Protein AF-A0A947YUE0-F1 (afdb_monomer_lite)

Secondary structure (DSSP, 8-state):
---GGG--PPTTTS-PPP-SSS-GGGSSSSSTT--SSSGGGSTT-PPPTT-BTTBPPHHHHSPP-----TTPPPEEEEEHHHHHHH-TT-EEE-HHHHHHTTSS-TT--EEEEE--S--SS-EEEEESEE-HHHHHHHHHTT-EEEE-----SEEEEEHHHHHHHS---SSSPEEE-HHHHHHTT-S-TT--EEEEE--S---S-EEEEESEE-HHHHHHHHTTT--EEE------EEEE-HHHHHHH-TT-EEE-HHHHHHTTSS-TT-EEEE---S---S-EEEEESEE-HHHHHHHHHTT-EEEE--

Radius of gyration: 35.4 Å; chains: 1; bounding box: 91×57×92 Å

Structure (mmCIF, N/CA/C/O backbone):
data_AF-A0A947YUE0-F1
#
_entry.id   AF-A0A947YUE0-F1
#
loop_
_atom_site.group_PDB
_atom_site.id
_atom_site.type_symbol
_atom_site.label_atom_id
_atom_site.label_alt_id
_atom_site.label_comp_id
_atom_site.label_asym_id
_atom_site.label_entity_id
_atom_site.label_seq_id
_atom_site.pdbx_PDB_ins_code
_atom_site.Cartn_x
_atom_site.Cartn_y
_atom_site.Cartn_z
_atom_site.occupancy
_atom_site.B_iso_or_equiv
_atom_site.auth_seq_id
_atom_site.auth_comp_id
_atom_site.auth_asym_id
_atom_site.auth_atom_id
_atom_site.pdbx_PDB_model_num
ATOM 1 N N . MET A 1 1 ? 0.031 -30.156 -40.155 1.00 51.03 1 MET A N 1
ATOM 2 C CA . MET A 1 1 ? 0.928 -31.315 -39.959 1.00 51.03 1 MET A CA 1
ATOM 3 C C . MET A 1 1 ? 2.230 -30.838 -39.329 1.00 51.03 1 MET A C 1
ATOM 5 O O . MET A 1 1 ? 3.046 -30.234 -40.012 1.00 51.03 1 MET A O 1
ATOM 9 N N . SER A 1 2 ? 2.397 -31.037 -38.023 1.00 64.62 2 SER A N 1
ATOM 10 C CA . SER A 1 2 ? 3.603 -30.667 -37.269 1.00 64.62 2 SER A CA 1
ATOM 11 C C . SER A 1 2 ? 4.476 -31.903 -37.048 1.00 64.62 2 SER A C 1
ATOM 13 O O . SER A 1 2 ? 4.472 -32.499 -35.975 1.00 64.62 2 SER A O 1
ATOM 15 N N . ILE A 1 3 ? 5.186 -32.325 -38.094 1.00 84.00 3 ILE A N 1
ATOM 16 C CA . ILE A 1 3 ? 6.252 -33.325 -37.966 1.00 84.00 3 ILE A CA 1
ATOM 17 C C . ILE A 1 3 ? 7.443 -32.622 -37.306 1.00 84.00 3 ILE A C 1
ATOM 19 O O . ILE A 1 3 ? 7.778 -31.501 -37.694 1.00 84.00 3 ILE A O 1
ATOM 23 N N . LEU A 1 4 ? 8.079 -33.264 -36.321 1.00 85.69 4 LEU A N 1
ATOM 24 C CA . LEU A 1 4 ? 9.220 -32.709 -35.576 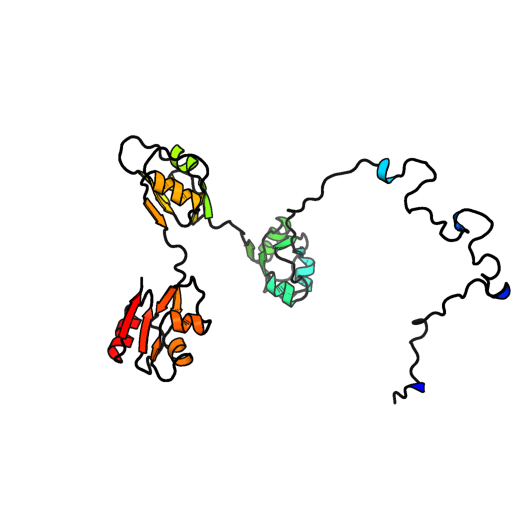1.00 85.69 4 LEU A CA 1
ATOM 25 C C . LEU A 1 4 ? 10.331 -32.175 -36.502 1.00 85.69 4 LEU A C 1
ATOM 27 O O . LEU A 1 4 ? 10.950 -31.162 -36.195 1.00 85.69 4 LEU A O 1
ATOM 31 N N . SER A 1 5 ? 10.525 -32.802 -37.666 1.00 90.62 5 SER A N 1
ATOM 32 C CA . SER A 1 5 ? 11.505 -32.406 -38.687 1.00 90.62 5 SER A CA 1
ATOM 33 C C . SER A 1 5 ? 11.280 -31.015 -39.288 1.00 90.62 5 SER A C 1
ATOM 35 O O . SER A 1 5 ? 12.215 -30.432 -39.827 1.00 90.62 5 SER A O 1
ATOM 37 N N . ASN A 1 6 ? 10.058 -30.483 -39.218 1.00 88.75 6 ASN A N 1
ATOM 38 C CA . ASN A 1 6 ? 9.676 -29.231 -39.876 1.00 88.75 6 ASN A CA 1
ATOM 39 C C . ASN A 1 6 ? 9.566 -28.055 -38.892 1.00 88.75 6 ASN A C 1
ATOM 41 O O . ASN A 1 6 ? 9.228 -26.941 -39.300 1.00 88.75 6 ASN A O 1
ATOM 45 N N . LEU A 1 7 ? 9.838 -28.281 -37.601 1.00 90.06 7 LEU A N 1
ATOM 46 C CA . LEU A 1 7 ? 9.860 -27.222 -36.598 1.00 90.06 7 LEU A CA 1
ATOM 47 C C . LEU A 1 7 ? 11.140 -26.394 -36.746 1.00 90.06 7 LEU A C 1
ATOM 49 O O . LEU A 1 7 ? 12.248 -26.882 -36.538 1.00 90.06 7 LEU A O 1
ATOM 53 N N . LYS A 1 8 ? 10.975 -25.112 -37.070 1.00 88.75 8 LYS A N 1
ATOM 54 C CA . LYS A 1 8 ? 12.047 -24.114 -37.082 1.00 88.75 8 LYS A CA 1
ATOM 55 C C . LYS A 1 8 ? 11.624 -22.898 -36.256 1.00 88.75 8 LYS A C 1
ATOM 57 O O . LYS A 1 8 ? 10.441 -22.557 -36.265 1.00 88.75 8 LYS A O 1
ATOM 62 N N . PRO A 1 9 ? 12.549 -22.245 -35.534 1.00 92.12 9 PRO A N 1
ATOM 63 C CA . PRO A 1 9 ? 12.234 -21.002 -34.845 1.00 92.12 9 PRO A CA 1
ATOM 64 C C . PRO A 1 9 ? 11.896 -19.903 -35.859 1.00 92.12 9 PRO A C 1
ATOM 66 O O . PRO A 1 9 ? 12.366 -19.934 -37.000 1.00 92.12 9 PRO A O 1
ATOM 69 N N . ASN A 1 10 ? 11.122 -18.907 -35.426 1.00 94.06 10 ASN A N 1
ATOM 70 C CA . ASN A 1 10 ? 10.884 -17.708 -36.227 1.00 94.06 10 ASN A CA 1
ATOM 71 C C . ASN A 1 10 ? 12.217 -17.035 -36.575 1.00 94.06 10 ASN A C 1
ATOM 73 O O . ASN A 1 10 ? 13.159 -17.025 -35.773 1.00 94.06 10 ASN A O 1
ATOM 77 N N . GLU A 1 11 ? 12.295 -16.464 -37.772 1.00 93.44 11 GLU A N 1
ATOM 78 C CA . GLU A 1 11 ? 13.509 -15.819 -38.254 1.00 93.44 11 GLU A CA 1
ATOM 79 C C . GLU A 1 11 ? 13.976 -14.725 -37.279 1.00 93.44 11 GLU A C 1
ATOM 81 O O . GLU A 1 11 ? 13.189 -13.928 -36.772 1.00 93.44 11 GLU A O 1
ATOM 86 N N . GLY A 1 12 ? 15.267 -14.734 -36.937 1.00 93.19 12 GLY A N 1
ATOM 87 C CA . GLY A 1 12 ? 15.856 -13.785 -35.988 1.00 93.19 12 GLY A CA 1
ATOM 88 C C . GLY A 1 12 ? 15.618 -14.079 -34.499 1.00 93.19 12 GLY A C 1
ATOM 89 O O . GLY A 1 12 ? 16.277 -13.445 -33.671 1.00 93.19 12 GLY A O 1
ATOM 90 N N . SER A 1 13 ? 14.767 -15.053 -34.148 1.00 94.50 13 SER A N 1
ATOM 91 C CA . SER A 1 13 ? 14.541 -15.483 -32.755 1.00 94.50 13 SER A CA 1
ATOM 92 C C . SER A 1 13 ? 15.802 -16.088 -32.128 1.00 94.50 13 SER A C 1
ATOM 94 O O . SER A 1 13 ? 16.137 -15.793 -30.980 1.00 94.50 13 SER A O 1
ATOM 96 N N . VAL A 1 14 ? 16.554 -16.876 -32.904 1.00 93.56 14 VAL A N 1
ATOM 97 C CA . VAL A 1 14 ? 17.823 -17.476 -32.477 1.00 93.56 14 VAL A CA 1
ATOM 98 C C . VAL A 1 14 ? 18.956 -16.928 -33.337 1.00 93.56 14 VAL A C 1
ATOM 100 O O . VAL A 1 14 ? 18.947 -17.061 -34.558 1.00 93.56 14 VAL A O 1
ATOM 103 N N . LYS A 1 15 ? 19.956 -16.316 -32.694 1.00 92.88 15 LYS A N 1
ATOM 104 C CA . LYS A 1 15 ? 21.165 -15.809 -33.357 1.00 92.88 15 LYS A CA 1
ATOM 105 C C . LYS A 1 15 ? 22.366 -16.666 -32.982 1.00 92.88 15 LYS A C 1
ATOM 107 O O . LYS A 1 15 ? 22.616 -16.924 -31.806 1.00 92.88 15 LYS A O 1
ATOM 112 N N . ASN A 1 16 ? 23.152 -17.058 -33.981 1.00 90.00 16 ASN A N 1
ATOM 113 C CA . ASN A 1 16 ? 24.383 -17.808 -33.752 1.00 90.00 16 ASN A CA 1
ATOM 114 C C . ASN A 1 16 ? 25.395 -16.964 -32.961 1.00 90.00 16 ASN A C 1
ATOM 116 O O . ASN A 1 16 ? 25.736 -15.841 -33.343 1.00 90.00 16 ASN A O 1
ATOM 120 N N . ARG A 1 17 ? 25.919 -17.513 -31.858 1.00 92.81 17 ARG A N 1
ATOM 121 C CA . ARG A 1 17 ? 26.984 -16.865 -31.080 1.00 92.81 17 ARG A CA 1
ATOM 122 C C . ARG A 1 17 ? 28.287 -16.855 -31.880 1.00 92.81 17 ARG A C 1
ATOM 124 O O . ARG A 1 17 ? 28.730 -17.893 -32.370 1.00 92.81 17 ARG A O 1
ATOM 131 N N . LYS A 1 18 ? 28.976 -15.711 -31.907 1.00 90.25 18 LYS A N 1
ATOM 132 C CA . LYS A 1 18 ? 30.335 -15.613 -32.459 1.00 90.25 18 LYS A CA 1
ATOM 133 C C . LYS A 1 18 ? 31.300 -16.483 -31.645 1.00 90.25 18 LYS A C 1
ATOM 135 O O . LYS A 1 18 ? 31.511 -16.244 -30.456 1.00 90.25 18 LYS A O 1
ATOM 140 N N . ARG A 1 19 ? 31.899 -17.491 -32.281 1.00 92.25 19 ARG A N 1
ATOM 141 C CA . ARG A 1 19 ? 32.972 -18.302 -31.686 1.00 92.25 19 ARG A CA 1
ATOM 142 C C . ARG A 1 19 ? 34.295 -17.555 -31.858 1.00 92.25 19 ARG A C 1
ATOM 144 O O . ARG A 1 19 ? 34.835 -17.501 -32.956 1.00 92.25 19 ARG A O 1
ATOM 151 N N . LEU A 1 20 ? 34.777 -16.944 -30.779 1.00 93.56 20 LEU A N 1
ATOM 152 C CA . LEU A 1 20 ? 36.009 -16.148 -30.776 1.00 93.56 20 LEU A CA 1
ATOM 153 C C . LEU A 1 20 ? 37.255 -17.041 -30.941 1.00 93.56 20 LEU A C 1
ATOM 155 O O . LEU A 1 20 ? 37.218 -18.222 -30.588 1.00 93.56 20 LEU A O 1
ATOM 159 N N . GLY A 1 21 ? 38.354 -16.492 -31.469 1.00 91.94 21 GLY A N 1
ATOM 160 C CA . GLY A 1 21 ? 39.625 -17.223 -31.592 1.00 91.94 21 GLY A CA 1
ATOM 161 C C . GLY A 1 21 ? 39.658 -18.291 -32.695 1.00 91.94 21 GLY A C 1
ATOM 162 O O . GLY A 1 21 ? 40.364 -19.291 -32.567 1.00 91.94 21 GLY A O 1
ATOM 163 N N . ARG A 1 22 ? 38.862 -18.133 -33.763 1.00 94.50 22 ARG A N 1
ATOM 164 C CA . ARG A 1 22 ? 38.741 -19.095 -34.878 1.00 94.50 22 ARG A CA 1
ATOM 165 C C . ARG A 1 22 ? 39.228 -18.506 -36.206 1.00 94.50 22 ARG A C 1
ATOM 167 O O . ARG A 1 22 ? 38.464 -18.369 -37.153 1.00 94.50 22 ARG A O 1
ATOM 174 N N . GLY A 1 23 ? 40.507 -18.132 -36.259 1.00 92.88 23 GLY A N 1
ATOM 175 C CA . GLY A 1 23 ? 41.151 -17.625 -37.478 1.00 92.88 23 GLY A CA 1
ATOM 176 C C . GLY A 1 23 ? 40.717 -16.208 -37.877 1.00 92.88 23 GLY A C 1
ATOM 177 O O . GLY A 1 23 ? 39.668 -15.712 -37.464 1.00 92.88 23 GLY A O 1
ATOM 178 N N . ARG A 1 24 ? 41.549 -15.516 -38.666 1.00 91.31 24 ARG A N 1
ATOM 179 C CA . ARG A 1 24 ? 41.354 -14.089 -38.995 1.00 91.31 24 ARG A CA 1
ATOM 180 C C . ARG A 1 24 ? 40.063 -13.807 -39.774 1.00 91.31 24 ARG A C 1
ATOM 182 O O . ARG A 1 24 ? 39.400 -12.822 -39.467 1.00 91.31 24 ARG A O 1
ATOM 189 N N . ALA A 1 25 ? 39.665 -14.699 -40.682 1.00 93.62 25 ALA A N 1
ATOM 190 C CA . ALA A 1 25 ? 38.454 -14.555 -41.497 1.00 93.62 25 ALA A CA 1
ATOM 191 C C . ALA A 1 25 ? 37.150 -14.483 -40.674 1.00 93.62 25 ALA A C 1
ATOM 193 O O . ALA A 1 25 ? 36.177 -13.886 -41.114 1.00 93.62 25 ALA A O 1
ATOM 194 N N . SER A 1 26 ? 37.136 -15.014 -39.442 1.00 88.88 26 SER A N 1
ATOM 195 C CA . SER A 1 26 ? 35.980 -14.919 -38.531 1.00 88.88 26 SER A CA 1
ATOM 196 C C . SER A 1 26 ? 35.746 -13.512 -37.944 1.00 88.88 26 SER A C 1
ATOM 198 O O . SER A 1 26 ? 34.811 -13.308 -37.167 1.00 88.88 26 SER A O 1
ATOM 200 N N . GLY A 1 27 ? 36.621 -12.542 -38.238 1.00 89.31 27 GLY A N 1
ATOM 201 C CA . GLY A 1 27 ? 36.561 -11.155 -37.761 1.00 89.31 27 GLY A CA 1
ATOM 202 C C . GLY A 1 27 ? 37.066 -10.940 -36.328 1.00 89.31 27 GLY A C 1
ATOM 203 O O . GLY A 1 27 ? 37.465 -9.835 -35.979 1.00 89.31 27 GLY A O 1
ATOM 204 N N . GLN A 1 28 ? 37.101 -11.983 -35.490 1.00 91.75 28 GLN A N 1
ATOM 205 C CA . GLN A 1 28 ? 37.561 -11.920 -34.091 1.00 91.75 28 GLN A CA 1
ATOM 206 C C . GLN A 1 28 ? 38.582 -13.027 -33.767 1.00 91.75 28 GLN A C 1
ATOM 208 O O . GLN A 1 28 ? 38.596 -13.601 -32.677 1.00 91.75 28 GLN A O 1
ATOM 213 N N . GLY A 1 29 ? 39.435 -13.360 -34.738 1.00 90.38 29 GLY A N 1
ATOM 214 C CA . GLY A 1 29 ? 40.386 -14.470 -34.636 1.00 90.38 29 GLY A CA 1
ATOM 215 C C . GLY A 1 29 ? 41.623 -14.193 -33.788 1.00 90.38 29 GLY A C 1
ATOM 216 O O . GLY A 1 29 ? 41.954 -14.995 -32.928 1.00 90.38 29 GLY A O 1
ATOM 217 N N . SER A 1 30 ? 42.308 -13.072 -34.031 1.00 90.31 30 SER A N 1
ATOM 218 C CA . SER A 1 30 ? 43.629 -12.808 -33.437 1.00 90.31 30 SER A CA 1
ATOM 219 C C . SER A 1 30 ? 43.534 -12.474 -31.943 1.00 90.31 30 SER A C 1
ATOM 221 O O . SER A 1 30 ? 43.910 -13.269 -31.089 1.00 90.31 30 SER A O 1
ATOM 223 N N . THR A 1 31 ? 42.952 -11.323 -31.601 1.00 92.12 31 THR A N 1
ATOM 224 C CA . THR A 1 31 ? 42.869 -10.844 -30.209 1.00 92.12 31 THR A CA 1
ATOM 225 C C . THR A 1 31 ? 41.492 -11.058 -29.586 1.00 92.12 31 THR A C 1
ATOM 227 O O . THR A 1 31 ? 41.227 -10.570 -28.488 1.00 92.12 31 THR A O 1
ATOM 230 N N . SER A 1 32 ? 40.589 -11.768 -30.277 1.00 92.38 32 SER A N 1
ATOM 231 C CA . SER A 1 32 ? 39.200 -11.976 -29.834 1.00 92.38 32 SER A CA 1
ATOM 232 C C . SER A 1 32 ? 38.466 -10.675 -29.463 1.00 92.38 32 SER A C 1
ATOM 234 O O . SER A 1 32 ? 37.617 -10.677 -28.574 1.00 92.38 32 SER A O 1
ATOM 236 N N . GLY A 1 33 ? 38.837 -9.556 -30.095 1.00 91.31 33 GLY A N 1
ATOM 237 C CA . GLY A 1 33 ? 38.234 -8.236 -29.876 1.00 91.31 33 GLY A CA 1
ATOM 238 C C . GLY A 1 33 ? 38.757 -7.493 -28.654 1.00 91.31 33 GLY A C 1
ATOM 239 O O . GLY A 1 33 ? 38.243 -6.432 -28.316 1.00 91.31 33 GLY A O 1
ATOM 240 N N . LYS A 1 34 ? 39.777 -8.032 -27.978 1.00 91.19 34 LYS A N 1
ATOM 241 C CA . LYS A 1 34 ? 40.336 -7.448 -26.753 1.00 91.19 34 LYS A CA 1
ATOM 242 C C . LYS A 1 34 ? 41.460 -6.432 -27.009 1.00 91.19 34 LYS A C 1
ATOM 244 O O . LYS A 1 34 ? 41.809 -5.676 -26.106 1.00 91.19 34 LYS A O 1
ATOM 249 N N . GLY A 1 35 ? 42.019 -6.398 -28.220 1.00 92.31 35 GLY A N 1
ATOM 250 C CA . GLY A 1 35 ? 43.130 -5.509 -28.584 1.00 92.31 35 GLY A CA 1
ATOM 251 C C . GLY A 1 35 ? 44.500 -5.987 -28.082 1.00 92.31 35 GLY A C 1
ATOM 252 O O . GLY A 1 35 ? 44.706 -7.182 -27.866 1.00 92.31 35 GLY A O 1
ATOM 253 N N . CYS A 1 36 ? 45.444 -5.051 -27.943 1.00 94.38 36 CYS A N 1
ATOM 254 C CA . CYS A 1 36 ? 46.833 -5.301 -27.533 1.00 94.38 36 CYS A CA 1
ATOM 255 C C . CYS A 1 36 ? 46.984 -5.576 -26.023 1.00 94.38 36 CYS A C 1
ATOM 257 O O . CYS A 1 36 ? 46.011 -5.621 -25.281 1.00 94.38 36 CYS A O 1
ATOM 259 N N . LYS A 1 37 ? 48.216 -5.787 -25.548 1.00 93.88 37 LYS A N 1
ATOM 260 C CA . LYS A 1 37 ? 48.521 -6.152 -24.152 1.00 93.88 37 LYS A CA 1
ATOM 261 C C . LYS A 1 37 ? 48.062 -5.065 -23.161 1.00 93.88 37 LYS A C 1
ATOM 263 O O . LYS A 1 37 ? 48.416 -3.904 -23.312 1.00 93.88 37 LYS A O 1
ATOM 268 N N . GLY A 1 38 ? 47.347 -5.467 -22.112 1.00 93.44 38 GLY A N 1
ATOM 269 C CA . GLY A 1 38 ? 46.912 -4.606 -21.007 1.00 93.44 38 GLY A CA 1
ATOM 270 C C . GLY A 1 38 ? 46.105 -5.398 -19.972 1.00 93.44 38 GLY A C 1
ATOM 271 O O . GLY A 1 38 ? 45.934 -6.614 -20.109 1.00 93.44 38 GLY A O 1
ATOM 272 N N . GLN A 1 39 ? 45.612 -4.732 -18.924 1.00 93.31 39 GLN A N 1
ATOM 273 C CA . GLN A 1 39 ? 44.896 -5.399 -17.828 1.00 93.31 39 GLN A CA 1
ATOM 274 C C . GLN A 1 39 ? 43.613 -6.097 -18.311 1.00 93.31 39 GLN A C 1
ATOM 276 O O . GLN A 1 39 ? 43.422 -7.273 -18.019 1.00 93.31 39 GLN A O 1
ATOM 281 N N . LYS A 1 40 ? 42.779 -5.419 -19.118 1.00 92.25 40 LYS A N 1
ATOM 282 C CA . LYS A 1 40 ? 41.490 -5.944 -19.627 1.00 92.25 40 LYS A CA 1
ATOM 283 C C . LYS A 1 40 ? 41.632 -7.148 -20.564 1.00 92.25 40 LYS A C 1
ATOM 285 O O . LYS A 1 40 ? 40.662 -7.861 -20.820 1.00 92.25 40 LYS A O 1
ATOM 290 N N . GLN A 1 41 ? 42.834 -7.380 -21.080 1.00 93.44 41 GLN A N 1
ATOM 291 C CA . GLN A 1 41 ? 43.132 -8.476 -21.992 1.00 93.44 41 GLN A CA 1
ATOM 292 C C . GLN A 1 41 ? 43.556 -9.756 -21.264 1.00 93.44 41 GLN A C 1
ATOM 294 O O . GLN A 1 41 ? 43.457 -10.839 -21.845 1.00 93.44 41 GLN A O 1
ATOM 299 N N . ARG A 1 42 ? 43.976 -9.663 -19.994 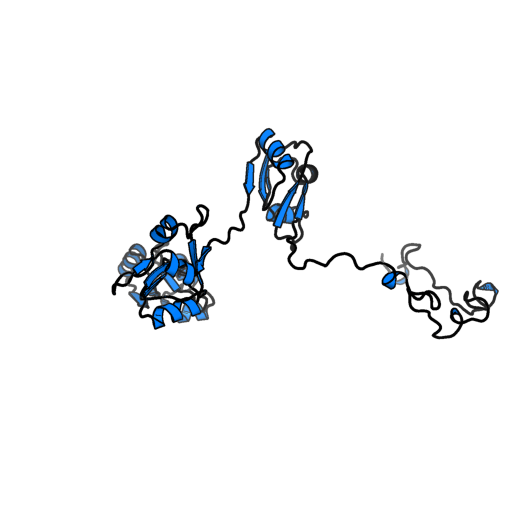1.00 92.81 42 ARG A N 1
ATOM 300 C CA . ARG A 1 42 ? 44.357 -10.818 -19.168 1.00 92.81 42 ARG A CA 1
ATOM 301 C C . ARG A 1 42 ? 43.130 -11.595 -18.687 1.00 92.81 42 ARG A C 1
ATOM 303 O O . ARG A 1 42 ? 42.050 -11.038 -18.481 1.00 92.81 42 ARG A O 1
ATOM 310 N N . THR A 1 43 ? 43.301 -12.896 -18.471 1.00 92.00 43 THR A N 1
ATOM 311 C CA . THR A 1 43 ? 42.291 -13.733 -17.809 1.00 92.00 43 THR A CA 1
ATOM 312 C C . THR A 1 43 ? 42.037 -13.192 -16.402 1.00 92.00 43 THR A C 1
ATOM 314 O O . THR A 1 43 ? 42.979 -12.940 -15.662 1.00 92.00 43 THR A O 1
ATOM 317 N N . GLY A 1 44 ? 40.772 -12.937 -16.055 1.00 92.06 44 GLY A N 1
ATOM 318 C CA . GLY A 1 44 ? 40.403 -12.339 -14.764 1.00 92.06 44 GLY A CA 1
ATOM 319 C C . GLY A 1 44 ? 40.667 -10.832 -14.630 1.00 92.06 44 GLY A C 1
ATOM 320 O O . GLY A 1 44 ? 40.305 -10.250 -13.613 1.00 92.06 44 GLY A O 1
ATOM 321 N N . GLY A 1 45 ? 41.223 -10.169 -15.651 1.00 88.19 45 GLY A N 1
ATOM 322 C CA . GLY A 1 45 ? 41.584 -8.748 -15.628 1.00 88.19 45 GLY A CA 1
ATOM 323 C C . GLY A 1 45 ? 40.398 -7.784 -15.745 1.00 88.19 45 GLY A C 1
ATOM 324 O O . GLY A 1 45 ? 40.349 -6.955 -16.650 1.00 88.19 45 GLY A O 1
ATOM 325 N N . LYS A 1 46 ? 39.407 -7.897 -14.858 1.00 91.56 46 LYS A N 1
ATOM 326 C CA . LYS A 1 46 ? 38.257 -6.986 -14.801 1.00 91.56 46 LYS A CA 1
ATOM 327 C C . LYS A 1 46 ? 38.502 -5.892 -13.769 1.00 91.56 46 LYS A C 1
ATOM 329 O O . LYS A 1 46 ? 38.942 -6.156 -12.657 1.00 91.56 46 LYS A O 1
ATOM 334 N N . ILE A 1 47 ? 38.157 -4.667 -14.137 1.00 92.69 47 ILE A N 1
ATOM 335 C CA . ILE A 1 47 ? 38.125 -3.527 -13.222 1.00 92.69 47 ILE A CA 1
ATOM 336 C C . ILE A 1 47 ? 36.709 -3.451 -12.647 1.00 92.69 47 ILE A C 1
ATOM 338 O O . ILE A 1 47 ? 35.737 -3.597 -13.395 1.00 92.69 47 ILE A O 1
ATOM 342 N N . ARG A 1 48 ? 36.578 -3.254 -11.330 1.00 91.31 48 ARG A N 1
ATOM 343 C CA . ARG A 1 48 ? 35.266 -3.125 -10.683 1.00 91.31 48 ARG A CA 1
ATOM 344 C C . ARG A 1 48 ? 34.509 -1.925 -11.284 1.00 91.31 48 ARG A C 1
ATOM 346 O O . ARG A 1 48 ? 35.087 -0.839 -11.338 1.00 91.31 48 ARG A O 1
ATOM 353 N N . PRO A 1 49 ? 33.236 -2.080 -11.697 1.00 92.94 49 PRO A N 1
ATOM 354 C CA . PRO A 1 49 ? 32.410 -0.945 -12.100 1.00 92.94 49 PRO A CA 1
ATOM 355 C C . PRO A 1 49 ? 32.396 0.140 -11.012 1.00 92.94 49 PRO A C 1
ATOM 357 O O . PRO A 1 49 ? 32.156 -0.159 -9.841 1.00 92.94 49 PRO A O 1
ATOM 360 N N . GLY A 1 50 ? 32.713 1.379 -11.398 1.00 92.31 50 GLY A N 1
ATOM 361 C CA . GLY A 1 50 ? 32.863 2.519 -10.484 1.00 92.31 50 GLY A CA 1
ATOM 362 C C . GLY A 1 50 ? 34.284 2.773 -9.961 1.00 92.31 50 GLY A C 1
ATOM 363 O O . GLY A 1 50 ? 34.458 3.658 -9.132 1.00 92.31 50 GLY A O 1
ATOM 364 N N . PHE A 1 51 ? 35.306 2.027 -10.398 1.00 94.31 51 PHE A N 1
ATOM 365 C CA . PHE A 1 51 ? 36.709 2.370 -10.132 1.00 94.31 51 PHE A CA 1
ATOM 366 C C . PHE A 1 51 ? 37.270 3.291 -11.227 1.00 94.31 51 PHE A C 1
ATOM 368 O O . PHE A 1 51 ? 37.274 2.924 -12.401 1.00 94.31 51 PHE A O 1
ATOM 375 N N . GLU A 1 52 ? 37.791 4.454 -10.828 1.00 94.56 52 GLU A N 1
ATOM 376 C CA . GLU A 1 52 ? 38.270 5.528 -11.717 1.00 94.56 52 GLU A CA 1
ATOM 377 C C . GLU A 1 52 ? 39.812 5.648 -11.711 1.00 94.56 52 GLU A C 1
ATOM 379 O O . GLU A 1 52 ? 40.375 6.734 -11.752 1.00 94.56 52 GLU A O 1
ATOM 384 N N . GLY A 1 53 ? 40.536 4.525 -11.621 1.00 93.12 53 GLY A N 1
ATOM 385 C CA . GLY A 1 53 ? 42.002 4.528 -11.780 1.00 93.12 53 GLY A CA 1
ATOM 386 C C . GLY A 1 53 ? 42.792 5.099 -10.596 1.00 93.12 53 GLY A C 1
ATOM 387 O O . GLY A 1 53 ? 43.899 5.583 -10.788 1.00 93.12 53 GLY A O 1
ATOM 388 N N . GLY A 1 54 ? 42.234 5.060 -9.381 1.00 92.94 54 GLY A N 1
ATOM 389 C CA . GLY A 1 54 ? 42.835 5.655 -8.174 1.00 92.94 54 GLY A CA 1
ATOM 390 C C . GLY A 1 54 ? 42.275 7.039 -7.832 1.00 92.94 54 GLY A C 1
ATOM 391 O O . GLY A 1 54 ? 42.407 7.499 -6.700 1.00 92.94 54 GLY A O 1
ATOM 392 N N . GLN A 1 55 ? 41.556 7.657 -8.769 1.00 96.38 55 GLN A N 1
ATOM 393 C CA . GLN A 1 55 ? 40.717 8.812 -8.495 1.00 96.38 55 GLN A CA 1
ATOM 394 C C . GLN A 1 55 ? 39.591 8.436 -7.511 1.00 96.38 55 GLN A C 1
ATOM 396 O O . GLN A 1 55 ? 39.044 7.332 -7.574 1.00 96.38 55 GLN A O 1
ATOM 401 N N . MET A 1 56 ? 39.238 9.348 -6.593 1.00 95.38 56 MET A N 1
ATOM 402 C CA . MET A 1 56 ? 38.097 9.156 -5.693 1.00 95.38 56 MET A CA 1
ATOM 403 C C . MET A 1 56 ? 36.818 8.950 -6.525 1.00 95.38 56 MET A C 1
ATOM 405 O O . MET A 1 56 ? 36.430 9.885 -7.221 1.00 95.38 56 MET A O 1
ATOM 409 N N . PRO A 1 57 ? 36.145 7.787 -6.438 1.00 95.50 57 PRO A N 1
ATOM 410 C CA . PRO A 1 57 ? 34.984 7.495 -7.275 1.00 95.50 57 PRO A CA 1
ATOM 411 C C . PRO A 1 57 ? 33.833 8.479 -7.088 1.00 95.50 57 PRO A C 1
ATOM 413 O O . PRO A 1 57 ? 33.595 8.938 -5.966 1.00 95.50 57 PRO A O 1
ATOM 416 N N . LEU A 1 58 ? 33.035 8.695 -8.139 1.00 93.62 58 LEU A N 1
ATOM 417 C CA . LEU A 1 58 ? 31.868 9.585 -8.104 1.00 93.62 58 LEU A CA 1
ATOM 418 C C . LEU A 1 58 ? 30.936 9.337 -6.904 1.00 93.62 58 LEU A C 1
ATOM 420 O O . LEU A 1 58 ? 30.553 10.274 -6.208 1.00 93.62 58 LEU A O 1
ATOM 424 N N . GLN A 1 59 ? 30.649 8.070 -6.591 1.00 92.31 59 GLN A N 1
ATOM 425 C CA . GLN A 1 59 ? 29.803 7.672 -5.454 1.00 92.31 59 GLN A CA 1
ATOM 426 C C . GLN A 1 59 ? 30.330 8.110 -4.070 1.00 92.31 59 GLN A C 1
ATOM 428 O O . GLN A 1 59 ? 29.585 8.065 -3.096 1.00 92.31 59 GLN A O 1
ATOM 433 N N . ARG A 1 60 ? 31.616 8.479 -3.961 1.00 92.62 60 ARG A N 1
ATOM 434 C CA . ARG A 1 60 ? 32.231 9.037 -2.743 1.00 92.62 60 ARG A CA 1
ATOM 435 C C . ARG A 1 60 ? 32.349 10.561 -2.780 1.00 92.62 60 ARG A C 1
ATOM 437 O O . ARG A 1 60 ? 32.436 11.167 -1.722 1.00 92.62 60 ARG A O 1
ATOM 444 N N . ARG A 1 61 ? 32.374 11.161 -3.974 1.00 94.25 61 ARG A N 1
ATOM 445 C CA . ARG A 1 61 ? 32.448 12.619 -4.166 1.00 94.25 61 ARG A CA 1
ATOM 446 C C . ARG A 1 61 ? 31.108 13.302 -3.934 1.00 94.25 61 ARG A C 1
ATOM 448 O O . ARG A 1 61 ? 31.067 14.412 -3.419 1.00 94.25 61 ARG A O 1
ATOM 455 N N . VAL A 1 62 ? 30.024 12.652 -4.349 1.00 92.12 62 VAL A N 1
ATOM 456 C CA . VAL A 1 62 ? 28.672 13.203 -4.234 1.00 92.12 62 VAL A CA 1
ATOM 457 C C . VAL A 1 62 ? 28.149 12.973 -2.810 1.00 92.12 62 VAL A C 1
ATOM 459 O O . VAL A 1 62 ? 28.227 11.844 -2.316 1.00 92.12 62 VAL A O 1
ATOM 462 N N . PRO A 1 63 ? 27.600 14.001 -2.135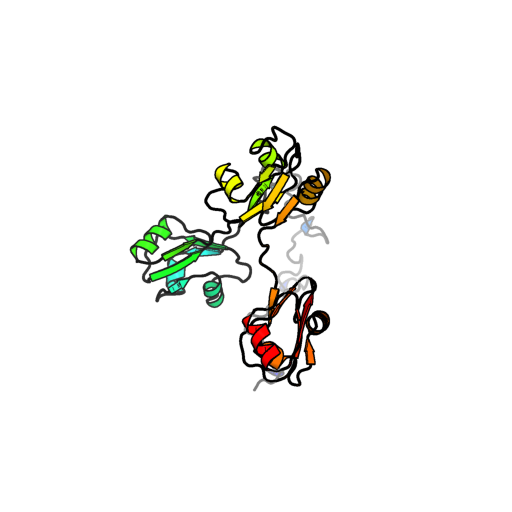 1.00 93.00 63 PRO A N 1
ATOM 463 C CA . PRO A 1 63 ? 27.007 13.824 -0.816 1.00 93.00 63 PRO A CA 1
ATOM 464 C C . PRO A 1 63 ? 25.797 12.883 -0.885 1.00 93.00 63 PRO A C 1
ATOM 466 O O . PRO A 1 63 ? 25.015 12.906 -1.839 1.00 93.00 63 PRO A O 1
ATOM 469 N N . LYS A 1 64 ? 25.604 12.064 0.153 1.00 90.88 64 LYS A N 1
ATOM 470 C CA . LYS A 1 64 ? 24.391 11.245 0.282 1.00 90.88 64 LYS A CA 1
ATOM 471 C C . LYS A 1 64 ? 23.200 12.163 0.567 1.00 90.88 64 LYS A C 1
ATOM 473 O O . LYS A 1 64 ? 23.250 12.947 1.510 1.00 90.88 64 LYS A O 1
ATOM 478 N N . ARG A 1 65 ? 22.128 12.057 -0.223 1.00 88.44 65 ARG A N 1
ATOM 479 C CA . ARG A 1 65 ? 20.902 12.844 -0.035 1.00 88.44 65 ARG A CA 1
ATOM 480 C C . ARG A 1 65 ? 19.787 11.986 0.557 1.00 88.44 65 ARG A C 1
ATOM 482 O O . ARG A 1 65 ? 19.414 10.976 -0.030 1.00 88.44 65 ARG A O 1
ATOM 489 N N . GLY A 1 66 ? 19.205 12.471 1.653 1.00 88.69 66 GLY A N 1
ATOM 490 C CA . GLY A 1 66 ? 17.979 11.932 2.244 1.00 88.69 66 GLY A CA 1
ATOM 491 C C . GLY A 1 66 ? 18.133 10.567 2.921 1.00 88.69 66 GLY A C 1
ATOM 492 O O . GLY A 1 66 ? 19.226 10.017 3.041 1.00 88.69 66 GLY A O 1
ATOM 493 N N . PHE A 1 67 ? 17.000 10.035 3.377 1.00 88.44 67 PHE A N 1
ATOM 494 C CA . PHE A 1 67 ? 16.851 8.681 3.904 1.00 88.44 67 PHE A CA 1
ATOM 495 C C . PHE A 1 67 ? 15.621 8.024 3.267 1.00 88.44 67 PHE A C 1
ATOM 497 O O . PHE A 1 67 ? 14.684 8.710 2.854 1.00 88.44 67 PHE A O 1
ATOM 504 N N . ASN A 1 68 ? 15.612 6.694 3.197 1.00 88.75 68 ASN A N 1
ATOM 505 C CA . ASN A 1 68 ? 14.456 5.949 2.706 1.00 88.75 68 ASN A CA 1
ATOM 506 C C . ASN A 1 68 ? 13.427 5.813 3.838 1.00 88.75 68 ASN A C 1
ATOM 508 O O . ASN A 1 68 ? 13.744 5.273 4.894 1.00 88.75 68 ASN A O 1
ATOM 512 N N . ASN A 1 69 ? 12.200 6.306 3.634 1.00 92.31 69 ASN A N 1
ATOM 513 C CA . ASN A 1 69 ? 11.112 6.136 4.600 1.00 92.31 69 ASN A CA 1
ATOM 514 C C . ASN A 1 69 ? 10.396 4.790 4.383 1.00 92.31 69 ASN A C 1
ATOM 516 O O . ASN A 1 69 ? 9.640 4.631 3.421 1.00 92.31 69 ASN A O 1
ATOM 520 N N . ASN A 1 70 ? 10.605 3.844 5.301 1.00 90.25 70 ASN A N 1
ATOM 521 C CA . ASN A 1 70 ? 9.968 2.521 5.291 1.00 90.25 70 ASN A CA 1
ATOM 522 C C . ASN A 1 70 ? 8.490 2.550 5.712 1.00 90.25 70 ASN A C 1
ATOM 524 O O . ASN A 1 70 ? 7.768 1.597 5.449 1.00 90.25 70 ASN A O 1
ATOM 528 N N . PHE A 1 71 ? 8.032 3.632 6.345 1.00 88.88 71 PHE A N 1
ATOM 529 C CA . PHE A 1 71 ? 6.650 3.807 6.803 1.00 88.88 71 PHE A CA 1
ATOM 530 C C . PHE A 1 71 ? 5.824 4.673 5.847 1.00 88.88 71 PHE A C 1
ATOM 532 O O . PHE A 1 71 ? 4.798 5.239 6.236 1.00 88.88 71 PHE A O 1
ATOM 539 N N . ARG A 1 72 ? 6.281 4.840 4.599 1.00 90.44 72 ARG A N 1
ATOM 540 C CA . ARG A 1 72 ? 5.505 5.565 3.592 1.00 90.44 72 ARG A CA 1
ATOM 541 C C . ARG A 1 72 ? 4.184 4.832 3.347 1.00 90.44 72 ARG A C 1
ATOM 543 O O . ARG A 1 72 ? 4.159 3.614 3.211 1.00 90.44 72 ARG A O 1
ATOM 550 N N . LYS A 1 73 ? 3.088 5.587 3.294 1.00 89.12 73 LYS A N 1
ATOM 551 C CA . LYS A 1 73 ? 1.791 5.056 2.868 1.00 89.12 73 LYS A CA 1
ATOM 552 C C . LYS A 1 73 ? 1.745 5.080 1.349 1.00 89.12 73 LYS A C 1
ATOM 554 O O . LYS A 1 73 ? 1.903 6.150 0.758 1.00 89.12 73 LYS A O 1
ATOM 559 N N . GLU A 1 74 ? 1.553 3.919 0.747 1.00 90.88 74 GLU A N 1
ATOM 560 C CA . GLU A 1 74 ? 1.431 3.770 -0.697 1.00 90.88 74 GLU A CA 1
ATOM 561 C C . GLU A 1 74 ? -0.047 3.781 -1.072 1.00 90.88 74 GLU A C 1
ATOM 563 O O . GLU A 1 74 ? -0.848 3.054 -0.490 1.00 90.88 74 GLU A O 1
ATOM 568 N N . TYR A 1 75 ? -0.401 4.649 -2.015 1.00 92.88 75 TYR A N 1
ATOM 569 C CA . TYR A 1 75 ? -1.753 4.742 -2.549 1.00 92.88 75 TYR A CA 1
ATOM 570 C C . TYR A 1 75 ? -1.724 4.258 -3.992 1.00 92.88 75 TYR A C 1
ATOM 572 O O . TYR A 1 75 ? -0.853 4.669 -4.760 1.00 92.88 75 TYR A O 1
ATOM 580 N N . CYS A 1 76 ? -2.710 3.453 -4.369 1.00 93.44 76 CYS A N 1
ATOM 581 C CA . CYS A 1 76 ? -3.109 3.324 -5.757 1.00 93.44 76 CYS A CA 1
ATOM 582 C C . CYS A 1 76 ? -3.660 4.684 -6.188 1.00 93.44 76 CYS A C 1
ATOM 584 O O . CYS A 1 76 ? -4.621 5.191 -5.604 1.00 93.44 76 CYS A O 1
ATOM 586 N N . LEU A 1 77 ? -2.970 5.326 -7.123 1.00 94.75 77 LEU A N 1
ATOM 587 C CA . LEU A 1 77 ? -3.389 6.605 -7.673 1.00 94.75 77 LEU A CA 1
ATOM 588 C C . LEU A 1 77 ? -4.399 6.314 -8.771 1.00 94.75 77 LEU A C 1
ATOM 590 O O . LEU A 1 77 ? -4.095 5.505 -9.630 1.00 94.75 77 LEU A O 1
ATOM 594 N N . LEU A 1 78 ? -5.553 6.969 -8.733 1.00 93.69 78 LEU A N 1
ATOM 595 C CA . LEU A 1 78 ? -6.557 6.916 -9.789 1.00 93.69 78 LEU A CA 1
ATOM 596 C C . LEU A 1 78 ? -6.806 8.328 -10.297 1.00 93.69 78 LEU A C 1
ATOM 598 O O . LEU A 1 78 ? -7.190 9.200 -9.513 1.00 93.69 78 LEU A O 1
ATOM 602 N N . THR A 1 79 ? -6.601 8.564 -11.590 1.00 94.06 79 THR A N 1
ATOM 603 C CA . THR A 1 79 ? -6.957 9.849 -12.198 1.00 94.06 79 THR A CA 1
ATOM 604 C C . THR A 1 79 ? -8.380 9.845 -12.762 1.00 94.06 79 THR A C 1
ATOM 606 O O . THR A 1 79 ? -8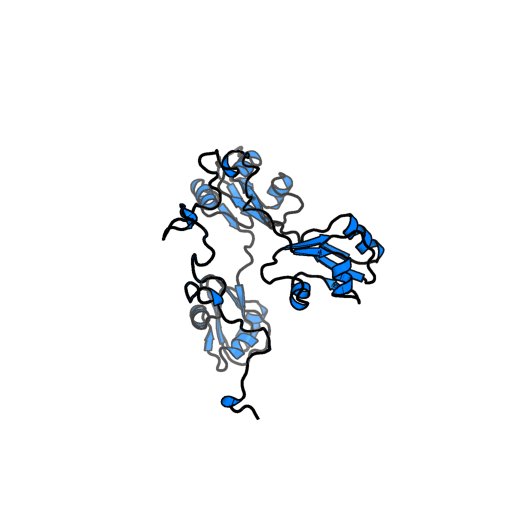.893 8.809 -13.178 1.00 94.06 79 THR A O 1
ATOM 609 N N . LEU A 1 80 ? -9.028 11.012 -12.815 1.00 91.62 80 LEU A N 1
ATOM 610 C CA . LEU A 1 80 ? -10.378 11.162 -13.388 1.00 91.62 80 LEU A CA 1
ATOM 611 C C . LEU A 1 80 ? -10.479 10.736 -14.870 1.00 91.62 80 LEU A C 1
ATOM 613 O O . LEU A 1 80 ? -11.513 10.237 -15.317 1.00 91.62 80 LEU A O 1
ATOM 617 N N . GLU A 1 81 ? -9.397 10.903 -15.631 1.00 91.25 81 GLU A N 1
ATOM 618 C CA . GLU A 1 81 ? -9.315 10.474 -17.032 1.00 91.25 81 GLU A CA 1
ATOM 619 C C . GLU A 1 81 ? -9.278 8.948 -17.151 1.00 91.25 81 GLU A C 1
ATOM 621 O O . GLU A 1 81 ? -10.015 8.362 -17.943 1.00 91.25 81 GLU A O 1
ATOM 626 N N . GLU A 1 82 ? -8.467 8.290 -16.321 1.00 90.94 82 GLU A N 1
ATOM 627 C CA . GLU A 1 82 ? -8.428 6.828 -16.253 1.00 90.94 82 GLU A CA 1
ATOM 628 C C . GLU A 1 82 ? -9.765 6.267 -15.783 1.00 90.94 82 GLU A C 1
ATOM 630 O O . GLU A 1 82 ? -10.241 5.285 -16.343 1.00 90.94 82 GLU A O 1
ATOM 635 N N . LEU A 1 83 ? -10.414 6.930 -14.824 1.00 90.88 83 LEU A N 1
ATOM 636 C CA . LEU A 1 83 ? -11.737 6.539 -14.360 1.00 90.88 83 LEU A CA 1
ATOM 637 C C . LEU A 1 83 ? -12.762 6.536 -15.505 1.00 90.88 83 LEU A C 1
ATOM 639 O O . LEU A 1 83 ? -13.501 5.567 -15.659 1.00 90.88 83 LEU A O 1
ATOM 643 N N . THR A 1 84 ? -12.736 7.562 -16.360 1.00 89.56 84 THR A N 1
ATOM 644 C CA . THR A 1 84 ? -13.602 7.645 -17.549 1.00 89.56 84 THR A CA 1
ATOM 645 C C . THR A 1 84 ? -13.298 6.548 -18.570 1.00 89.56 84 THR A C 1
ATOM 647 O O . THR A 1 84 ? -14.202 6.035 -19.224 1.00 89.56 84 THR A O 1
ATOM 650 N N . ARG A 1 85 ? -12.029 6.148 -18.701 1.00 89.12 85 ARG A N 1
ATOM 651 C CA . ARG A 1 85 ? -11.622 5.059 -19.597 1.00 89.12 85 ARG A CA 1
ATOM 652 C C . ARG A 1 85 ? -12.072 3.685 -19.097 1.00 89.12 85 ARG A C 1
ATOM 654 O O . ARG A 1 85 ? -12.399 2.830 -19.913 1.00 89.12 85 ARG A O 1
ATOM 661 N N . ILE A 1 86 ? -12.030 3.463 -17.785 1.00 89.00 86 ILE A N 1
ATOM 662 C CA . ILE A 1 86 ? -12.353 2.169 -17.169 1.00 89.00 86 ILE A CA 1
ATOM 663 C C . ILE A 1 86 ? -13.869 1.999 -17.046 1.00 89.00 86 ILE A C 1
ATOM 665 O O . ILE A 1 86 ? -14.389 0.922 -17.316 1.00 89.00 86 ILE A O 1
ATOM 669 N N . MET A 1 87 ? -14.579 3.057 -16.653 1.00 88.19 87 MET A N 1
ATOM 670 C CA . MET A 1 87 ? -16.015 3.023 -16.373 1.00 88.19 87 MET A CA 1
ATOM 671 C C . MET A 1 87 ? -16.746 4.182 -17.070 1.00 88.19 87 MET A C 1
ATOM 673 O O . MET A 1 87 ? -17.227 5.087 -16.395 1.00 88.19 87 MET A O 1
ATOM 677 N N . PRO A 1 88 ? -16.874 4.173 -18.409 1.00 86.12 88 PRO A N 1
ATOM 678 C CA . PRO A 1 88 ? -17.414 5.308 -19.166 1.00 86.12 88 PRO A CA 1
ATOM 679 C C . PRO A 1 88 ? -18.865 5.673 -18.814 1.00 86.12 88 PRO A C 1
ATOM 681 O O . PRO A 1 88 ? -19.233 6.844 -18.907 1.00 86.12 88 PRO A O 1
ATOM 684 N N . GLU A 1 89 ? -19.677 4.703 -18.383 1.00 84.81 89 GLU A N 1
ATOM 685 C CA . GLU A 1 89 ? -21.081 4.918 -17.993 1.00 84.81 89 GLU A CA 1
ATOM 686 C C . GLU A 1 89 ? -21.249 5.490 -16.572 1.00 84.81 89 GLU A C 1
ATOM 688 O O . GLU A 1 89 ? -22.353 5.868 -16.177 1.00 84.81 89 GLU A O 1
ATOM 693 N N . GLY A 1 90 ? -20.162 5.615 -15.803 1.00 86.44 90 GLY A N 1
ATOM 694 C CA . GLY A 1 90 ? -20.226 5.976 -14.389 1.00 86.44 90 GLY A CA 1
ATOM 695 C C . GLY A 1 90 ? -20.537 4.785 -13.479 1.00 86.44 90 GLY A C 1
ATOM 696 O O . GLY A 1 90 ? -20.586 3.635 -13.911 1.00 86.44 90 GLY A O 1
ATOM 697 N N . GLY A 1 91 ? -20.718 5.051 -12.185 1.00 89.44 91 GLY A N 1
ATOM 698 C CA . GLY A 1 91 ? -21.093 4.037 -11.197 1.00 89.44 91 GLY A CA 1
ATOM 699 C C . GLY A 1 91 ? -20.264 4.056 -9.915 1.00 89.44 91 GLY A C 1
ATOM 700 O O . GLY A 1 91 ? -19.625 5.050 -9.564 1.00 89.44 91 GLY A O 1
ATOM 701 N N . LYS A 1 92 ? -20.314 2.939 -9.182 1.00 92.56 92 LYS A N 1
ATOM 702 C CA . LYS A 1 92 ? -19.635 2.776 -7.892 1.00 92.56 92 LYS A CA 1
ATOM 703 C C . LYS A 1 92 ? -18.161 2.461 -8.095 1.00 92.56 92 LYS A C 1
ATOM 705 O O . LYS A 1 92 ? -17.817 1.452 -8.701 1.00 92.56 92 LYS A O 1
ATOM 710 N N . VAL A 1 93 ? -17.305 3.303 -7.532 1.00 92.69 93 VAL A N 1
ATOM 711 C CA . VAL A 1 93 ? -15.851 3.162 -7.599 1.00 92.69 93 VAL A CA 1
ATOM 712 C C . VAL A 1 93 ? -15.345 2.807 -6.212 1.00 92.69 93 VAL A C 1
ATOM 714 O O . VAL A 1 93 ? -15.354 3.633 -5.300 1.00 92.69 93 VAL A O 1
ATOM 717 N N . ASN A 1 94 ? -14.891 1.573 -6.047 1.00 92.06 94 ASN A N 1
ATOM 718 C CA . ASN A 1 94 ? -14.166 1.115 -4.868 1.00 92.06 94 ASN A CA 1
ATOM 719 C C . ASN A 1 94 ? -12.893 0.376 -5.315 1.00 92.06 94 ASN A C 1
ATOM 721 O O . ASN A 1 94 ? -12.697 0.071 -6.493 1.00 92.06 94 ASN A O 1
ATOM 725 N N . LEU A 1 95 ? -12.006 0.087 -4.366 1.00 91.00 95 LEU A N 1
ATOM 726 C CA . LEU A 1 95 ? -10.748 -0.590 -4.675 1.00 91.00 95 LEU A CA 1
ATOM 727 C C . LEU A 1 95 ? -10.960 -2.026 -5.207 1.00 91.00 95 LEU A C 1
ATOM 729 O O . LEU A 1 95 ? -10.145 -2.511 -5.983 1.00 91.00 95 LEU A O 1
ATOM 733 N N . GLU A 1 96 ? -12.063 -2.687 -4.845 1.00 90.94 96 GLU A N 1
ATOM 734 C CA . GLU A 1 96 ? -12.423 -4.026 -5.338 1.00 90.94 96 GLU A CA 1
ATOM 735 C C . GLU A 1 96 ? -12.828 -4.006 -6.820 1.00 90.94 96 GLU A C 1
ATOM 737 O O . GLU A 1 96 ? -12.246 -4.735 -7.617 1.00 90.94 96 GLU A O 1
ATOM 742 N N . VAL A 1 97 ? -13.720 -3.098 -7.220 1.00 92.38 97 VAL A N 1
ATOM 743 C CA . VAL A 1 97 ? -14.143 -2.888 -8.615 1.00 92.38 97 VAL A CA 1
ATOM 744 C C . VAL A 1 97 ? -12.947 -2.489 -9.478 1.00 92.38 97 VAL A C 1
ATOM 746 O O . VAL A 1 97 ? -12.808 -2.959 -10.605 1.00 92.38 97 VAL A O 1
ATOM 749 N N . LEU A 1 98 ? -12.022 -1.673 -8.964 1.00 91.94 98 LEU A N 1
ATOM 750 C CA . LEU A 1 98 ? -10.797 -1.336 -9.701 1.00 91.94 98 LEU A CA 1
ATOM 751 C C . LEU A 1 98 ? -9.873 -2.547 -9.910 1.00 91.94 98 LEU A C 1
ATOM 753 O O . LEU A 1 98 ? -9.160 -2.590 -10.913 1.00 91.94 98 LEU A O 1
ATOM 757 N N . ARG A 1 99 ? -9.874 -3.530 -9.000 1.00 92.00 99 ARG A N 1
ATOM 758 C CA . ARG A 1 99 ? -9.133 -4.791 -9.183 1.00 92.00 99 ARG A CA 1
ATOM 759 C C . ARG A 1 99 ? -9.807 -5.699 -10.202 1.00 92.00 99 ARG A C 1
ATOM 761 O O . ARG A 1 99 ? -9.114 -6.270 -11.037 1.00 92.00 99 ARG A O 1
ATOM 768 N N . GLU A 1 100 ? -11.134 -5.803 -10.170 1.00 90.25 100 GLU A N 1
ATOM 769 C CA . GLU A 1 100 ? -11.900 -6.580 -11.156 1.00 90.25 100 GLU A CA 1
ATOM 770 C C . GLU A 1 100 ? -11.678 -6.060 -12.581 1.00 90.25 100 GLU A C 1
ATOM 772 O O . GLU A 1 100 ? -11.502 -6.843 -13.511 1.00 90.25 100 GLU A O 1
ATOM 777 N N . ASN A 1 101 ? -11.575 -4.738 -12.736 1.00 89.00 101 ASN A N 1
ATOM 778 C CA . ASN A 1 101 ? -11.244 -4.092 -14.007 1.00 89.00 101 ASN A CA 1
ATOM 779 C C . ASN A 1 101 ? -9.742 -4.133 -14.366 1.00 89.00 101 ASN A C 1
ATOM 781 O O . ASN A 1 101 ? -9.334 -3.572 -15.382 1.00 89.00 101 ASN A O 1
ATOM 785 N N . GLY A 1 102 ? -8.896 -4.764 -13.542 1.00 89.19 102 GLY A N 1
ATOM 786 C CA . GLY A 1 102 ? -7.459 -4.914 -13.789 1.00 89.19 102 GLY A CA 1
ATOM 787 C C . GLY A 1 102 ? -6.629 -3.634 -13.631 1.00 89.19 102 GLY A C 1
ATOM 788 O O . GLY A 1 102 ? -5.471 -3.611 -14.044 1.00 89.19 102 GLY A O 1
ATOM 789 N N . TYR A 1 103 ? -7.192 -2.573 -13.046 1.00 90.56 103 TYR A N 1
ATOM 790 C CA . TYR A 1 103 ? -6.484 -1.311 -12.823 1.00 90.56 103 TYR A CA 1
ATOM 791 C C . TYR A 1 103 ? -5.627 -1.342 -11.552 1.00 90.56 103 TYR A C 1
ATOM 793 O O . TYR A 1 103 ? -4.487 -0.879 -11.547 1.00 90.56 103 TYR A O 1
ATOM 801 N N . ALA A 1 104 ? -6.164 -1.901 -10.466 1.00 91.12 104 ALA A N 1
ATOM 802 C CA . ALA A 1 104 ? -5.459 -2.017 -9.194 1.00 91.12 104 ALA A CA 1
ATOM 803 C C . ALA A 1 104 ? -4.855 -3.418 -9.009 1.00 91.12 104 ALA A C 1
ATOM 805 O O . ALA A 1 104 ? -5.496 -4.429 -9.289 1.00 91.12 104 ALA A O 1
ATOM 806 N N . GLY A 1 105 ? -3.627 -3.476 -8.485 1.00 87.81 105 GLY A N 1
ATOM 807 C CA . GLY A 1 105 ? -2.985 -4.725 -8.072 1.00 87.81 105 GLY A CA 1
ATOM 808 C C . GLY A 1 105 ? -3.582 -5.308 -6.784 1.00 87.81 105 GLY A C 1
ATOM 809 O O . GLY A 1 105 ? -4.278 -4.632 -6.019 1.00 87.81 105 GLY A O 1
ATOM 810 N N . ASN A 1 106 ? -3.277 -6.577 -6.507 1.00 85.88 106 ASN A N 1
ATOM 811 C CA . ASN A 1 106 ? -3.705 -7.247 -5.269 1.00 85.88 106 ASN A CA 1
ATOM 812 C C . ASN A 1 106 ? -3.029 -6.671 -4.012 1.00 85.88 106 ASN A C 1
ATOM 814 O O . ASN A 1 106 ? -3.566 -6.764 -2.912 1.00 85.88 106 ASN A O 1
ATOM 818 N N . ASP A 1 107 ? -1.857 -6.074 -4.183 1.00 87.94 107 ASP A N 1
ATOM 819 C CA . ASP A 1 107 ? -1.050 -5.397 -3.170 1.00 87.94 107 ASP A CA 1
ATOM 820 C C . ASP A 1 107 ? -1.527 -3.969 -2.859 1.00 87.94 107 ASP A C 1
ATOM 822 O O . ASP A 1 107 ? -1.197 -3.422 -1.804 1.00 87.94 107 ASP A O 1
ATOM 826 N N . ALA A 1 108 ? -2.344 -3.370 -3.731 1.00 88.62 108 ALA A N 1
ATOM 827 C CA . ALA A 1 108 ? -2.921 -2.054 -3.494 1.00 88.62 108 ALA A CA 1
ATOM 828 C C . ALA A 1 108 ? -3.859 -2.099 -2.284 1.00 88.62 108 ALA A C 1
ATOM 830 O O . ALA A 1 108 ? -4.850 -2.821 -2.297 1.00 88.62 108 ALA A O 1
ATOM 831 N N . THR A 1 109 ? -3.567 -1.330 -1.238 1.00 88.12 109 THR A N 1
ATOM 832 C CA . THR A 1 109 ? -4.380 -1.303 -0.005 1.00 88.12 109 THR A CA 1
ATOM 833 C C . THR A 1 109 ? -5.146 -0.003 0.185 1.00 88.12 109 THR A C 1
ATOM 835 O O . THR A 1 109 ? -6.215 -0.028 0.783 1.00 88.12 109 THR A O 1
ATOM 838 N N . MET A 1 110 ? -4.618 1.113 -0.321 1.00 92.00 110 MET A N 1
ATOM 839 C CA . MET A 1 110 ? -5.225 2.438 -0.199 1.00 92.00 110 MET A CA 1
ATOM 840 C C . MET A 1 110 ? -5.486 3.033 -1.580 1.00 92.00 110 MET A C 1
ATOM 842 O O . MET A 1 110 ? -4.676 2.855 -2.490 1.00 92.00 110 MET A O 1
ATOM 846 N N . LEU A 1 111 ? -6.572 3.789 -1.725 1.00 94.06 111 LEU A N 1
ATOM 847 C CA . LEU A 1 111 ? -6.958 4.477 -2.956 1.00 94.06 111 LEU A CA 1
ATOM 848 C C . LEU A 1 111 ? -6.840 5.992 -2.784 1.00 94.06 111 LEU A C 1
ATOM 850 O O . LEU A 1 111 ? -7.381 6.569 -1.837 1.00 94.06 111 LEU A O 1
ATOM 854 N N . LYS A 1 112 ? -6.162 6.654 -3.725 1.00 94.62 112 LYS A N 1
ATOM 855 C CA . LYS A 1 112 ? -6.147 8.113 -3.822 1.00 94.62 112 LYS A CA 1
ATOM 856 C C . LYS A 1 112 ? -6.623 8.578 -5.189 1.00 94.62 112 LYS A C 1
ATOM 858 O O . LYS A 1 112 ? -6.015 8.245 -6.199 1.00 94.62 112 LYS A O 1
ATOM 863 N N . VAL A 1 113 ? -7.642 9.428 -5.197 1.00 94.94 113 VAL A N 1
ATOM 864 C CA . VAL A 1 113 ? -8.237 9.965 -6.424 1.00 94.94 113 VAL A CA 1
ATOM 865 C C . VAL A 1 113 ? -7.680 11.354 -6.704 1.00 94.94 113 VAL A C 1
ATOM 867 O O . VAL A 1 113 ? -7.637 12.219 -5.821 1.00 94.94 113 VAL A O 1
ATOM 870 N N . LEU A 1 114 ? -7.221 11.546 -7.935 1.00 94.75 114 LEU A N 1
ATOM 871 C CA . LEU A 1 114 ? -6.579 12.753 -8.436 1.00 94.75 114 LEU A CA 1
ATOM 872 C C . LEU A 1 114 ? -7.293 13.237 -9.700 1.00 94.75 114 LEU A C 1
ATOM 874 O O . LEU A 1 114 ? -7.794 12.435 -10.481 1.00 94.75 114 LEU A O 1
ATOM 878 N N . GLY A 1 115 ? -7.257 14.536 -9.974 1.00 89.94 115 GLY A N 1
ATOM 879 C CA . GLY A 1 115 ? -7.590 15.027 -11.308 1.00 89.94 115 GLY A CA 1
ATOM 880 C C . GLY A 1 115 ? -8.064 16.467 -11.354 1.00 89.94 115 GLY A C 1
ATOM 881 O O . GLY A 1 115 ? -8.561 17.016 -10.376 1.00 89.94 115 GLY A O 1
ATOM 882 N N . THR A 1 116 ? -7.872 17.050 -12.531 1.00 78.94 116 THR A N 1
ATOM 883 C CA . THR A 1 116 ? -8.271 18.413 -12.907 1.00 78.94 116 THR A CA 1
ATOM 884 C C . THR A 1 116 ? -9.057 18.435 -14.222 1.00 78.94 116 THR A C 1
ATOM 886 O O . THR A 1 116 ? -9.396 19.506 -14.711 1.00 78.94 116 THR A O 1
ATOM 889 N N . LYS A 1 117 ? -9.298 17.265 -14.828 1.00 80.56 117 LYS A N 1
ATOM 890 C CA . LYS A 1 117 ? -10.026 17.110 -16.091 1.00 80.56 117 LYS A CA 1
ATOM 891 C C . LYS A 1 117 ? -11.494 16.808 -15.822 1.00 80.56 117 LYS A C 1
ATOM 893 O O . LYS A 1 117 ? -11.811 16.165 -14.823 1.00 80.56 117 LYS A O 1
ATOM 898 N N . GLU A 1 118 ? -12.354 17.241 -16.736 1.00 81.81 118 GLU A N 1
ATOM 899 C CA . GLU A 1 118 ? -13.783 16.960 -16.676 1.00 81.81 118 GLU A CA 1
ATOM 900 C C . GLU A 1 118 ? -14.094 15.468 -16.787 1.00 81.81 118 GLU A C 1
ATOM 902 O O . GLU A 1 118 ? -13.374 14.692 -17.416 1.00 81.81 118 GLU A O 1
ATOM 907 N N . ILE A 1 119 ? -15.216 15.100 -16.182 1.00 85.81 119 ILE A N 1
ATOM 908 C CA . ILE A 1 119 ? -15.741 13.745 -16.137 1.00 85.81 119 ILE A CA 1
ATOM 909 C C . ILE A 1 119 ? -17.047 13.694 -16.944 1.00 85.81 119 ILE A C 1
ATOM 911 O O . ILE A 1 119 ? -17.848 14.631 -16.885 1.00 85.81 119 ILE A O 1
ATOM 915 N N . SER A 1 120 ? -17.273 12.605 -17.686 1.00 81.31 120 SER A N 1
ATOM 916 C CA . SER A 1 120 ? -18.501 12.385 -18.468 1.00 81.31 120 SER A CA 1
ATOM 917 C C . SER A 1 120 ? -19.642 11.751 -17.661 1.00 81.31 120 SER A C 1
ATOM 919 O O . SER A 1 120 ? -20.799 12.121 -17.843 1.00 81.31 120 SER A O 1
ATOM 921 N N . GLY A 1 121 ? -19.324 10.797 -16.781 1.00 83.69 121 GLY A N 1
ATOM 922 C CA . GLY A 1 121 ? -20.291 10.026 -15.991 1.00 83.69 121 GLY A CA 1
ATOM 923 C C . GLY A 1 121 ? -20.476 10.525 -14.553 1.00 83.69 121 GLY A C 1
ATOM 924 O O . GLY A 1 121 ? -19.699 11.333 -14.045 1.00 83.69 121 GLY A O 1
ATOM 925 N N . LYS A 1 122 ? -21.496 9.995 -13.870 1.00 90.69 122 LYS A N 1
ATOM 926 C CA . LYS A 1 122 ? -21.697 10.187 -12.425 1.00 90.69 122 LYS A CA 1
ATOM 927 C C . LYS A 1 122 ? -21.029 9.052 -11.662 1.00 90.69 122 LYS A C 1
ATOM 929 O O . LYS A 1 122 ? -21.278 7.887 -11.962 1.00 90.69 122 LYS A O 1
ATOM 934 N N . TYR A 1 123 ? -20.208 9.382 -10.669 1.00 91.88 123 TYR A N 1
ATOM 935 C CA . TYR A 1 123 ? -19.449 8.387 -9.910 1.00 91.88 123 TYR A CA 1
ATOM 936 C C . TYR A 1 123 ? -19.729 8.491 -8.414 1.00 91.88 123 TYR A C 1
ATOM 938 O O . TYR A 1 123 ? -19.766 9.584 -7.853 1.00 91.88 123 TYR A O 1
ATOM 946 N N . GLU A 1 124 ? -19.891 7.336 -7.774 1.00 93.12 124 GLU A N 1
ATOM 947 C CA . GLU A 1 124 ? -19.949 7.187 -6.319 1.00 93.12 124 GLU A CA 1
ATOM 948 C C . GLU A 1 124 ? -18.616 6.601 -5.853 1.00 93.12 124 GLU A C 1
ATOM 950 O O . GLU A 1 124 ? -18.379 5.395 -5.956 1.00 93.12 124 GLU A O 1
ATOM 955 N N . ILE A 1 125 ? -17.704 7.457 -5.398 1.00 93.50 125 ILE A N 1
ATOM 956 C CA . ILE A 1 125 ? -16.310 7.087 -5.160 1.00 93.50 125 ILE A CA 1
ATOM 957 C C . ILE A 1 125 ? -16.055 6.835 -3.681 1.00 93.50 125 ILE A C 1
ATOM 959 O O . ILE A 1 125 ? -16.208 7.727 -2.855 1.00 93.50 125 ILE A O 1
ATOM 963 N N . THR A 1 126 ? -15.590 5.632 -3.355 1.00 93.38 126 THR A N 1
ATOM 964 C CA . THR A 1 126 ? -15.130 5.247 -2.018 1.00 93.38 126 THR A CA 1
ATOM 965 C C . THR A 1 126 ? -13.601 5.165 -2.006 1.00 93.38 126 THR A C 1
ATOM 967 O O . THR A 1 126 ? -13.035 4.230 -2.572 1.00 93.38 126 THR A O 1
ATOM 970 N N . ALA A 1 127 ? -12.922 6.138 -1.388 1.00 93.12 127 ALA A N 1
ATOM 971 C CA . ALA A 1 127 ? -11.454 6.249 -1.410 1.00 93.12 127 ALA A CA 1
ATOM 972 C C . ALA A 1 127 ? -10.868 6.738 -0.073 1.00 93.12 127 ALA A C 1
ATOM 974 O O . ALA A 1 127 ? -11.554 7.390 0.707 1.00 93.12 127 ALA A O 1
ATOM 975 N N . ASP A 1 128 ? -9.585 6.479 0.197 1.00 92.94 128 ASP A N 1
ATOM 976 C CA . ASP A 1 128 ? -8.910 6.965 1.414 1.00 92.94 128 ASP A CA 1
ATOM 977 C C . ASP A 1 128 ? -8.602 8.461 1.346 1.00 92.94 128 ASP A C 1
ATOM 979 O O . ASP A 1 128 ? -8.631 9.172 2.354 1.00 92.94 128 ASP A O 1
ATOM 983 N N . LYS A 1 129 ? -8.234 8.943 0.154 1.00 92.31 129 LYS A N 1
ATOM 984 C CA . LYS A 1 129 ? -7.908 10.349 -0.087 1.00 92.31 129 LYS A CA 1
ATOM 985 C C . LYS A 1 129 ? -8.389 10.806 -1.449 1.00 92.31 129 LYS A C 1
ATOM 987 O O . LYS A 1 129 ? -8.263 10.096 -2.438 1.00 92.31 129 LYS A O 1
ATOM 992 N N . VAL A 1 130 ? -8.822 12.056 -1.517 1.00 94.50 130 VAL A N 1
ATOM 993 C CA . VAL A 1 130 ? -9.201 12.717 -2.766 1.00 94.50 130 VAL A CA 1
ATOM 994 C C . VAL A 1 130 ? -8.602 14.119 -2.760 1.00 94.50 130 VAL A C 1
ATOM 996 O O . VAL A 1 130 ? -8.535 14.761 -1.713 1.00 94.50 130 VAL A O 1
ATOM 999 N N . THR A 1 131 ? -8.074 14.575 -3.894 1.00 95.00 131 THR A N 1
ATOM 1000 C CA . THR A 1 131 ? -7.627 15.971 -4.030 1.00 95.00 131 THR A CA 1
ATOM 1001 C C . THR A 1 131 ? -8.809 16.918 -4.145 1.00 95.00 131 THR A C 1
ATOM 1003 O O . THR A 1 131 ? -9.786 16.578 -4.802 1.00 95.00 131 THR A O 1
ATOM 1006 N N . GLU A 1 132 ? -8.675 18.135 -3.620 1.00 92.50 132 GLU A N 1
ATOM 1007 C CA . GLU A 1 132 ? -9.717 19.172 -3.685 1.00 92.50 132 GLU A CA 1
ATOM 1008 C C . GLU A 1 132 ? -10.197 19.458 -5.113 1.00 92.50 132 GLU A C 1
ATOM 1010 O O . GLU A 1 132 ? -11.392 19.611 -5.338 1.00 92.50 132 GLU A O 1
ATOM 1015 N N . ALA A 1 133 ? -9.284 19.479 -6.091 1.00 93.44 133 ALA A N 1
ATOM 1016 C CA . ALA A 1 133 ? -9.644 19.671 -7.496 1.00 93.44 133 ALA A CA 1
ATOM 1017 C C . ALA A 1 133 ? -10.568 18.556 -8.011 1.00 93.44 133 ALA A C 1
ATOM 1019 O O . ALA A 1 133 ? -11.604 18.835 -8.606 1.00 93.44 133 ALA A O 1
ATOM 1020 N N . ALA A 1 134 ? -10.228 17.299 -7.717 1.00 92.06 134 ALA A N 1
ATOM 1021 C CA . ALA A 1 134 ? -11.047 16.158 -8.112 1.00 92.06 134 ALA A CA 1
ATOM 1022 C C . ALA A 1 134 ? -12.402 16.166 -7.400 1.00 92.06 134 ALA A C 1
ATOM 1024 O O . ALA A 1 134 ? -13.417 15.895 -8.028 1.00 92.06 134 ALA A O 1
ATOM 1025 N N . TRP A 1 135 ? -12.414 16.514 -6.111 1.00 92.12 135 TRP A N 1
ATOM 1026 C CA . TRP A 1 135 ? -13.631 16.609 -5.310 1.00 92.12 135 TRP A CA 1
ATOM 1027 C C . TRP A 1 135 ? -14.660 17.544 -5.952 1.00 92.12 135 TRP A C 1
ATOM 1029 O O . TRP A 1 135 ? -15.788 17.130 -6.199 1.00 92.12 135 TRP A O 1
ATOM 1039 N N . LYS A 1 136 ? -14.240 18.767 -6.304 1.00 91.81 136 LYS A N 1
ATOM 1040 C CA . LYS A 1 136 ? -15.106 19.769 -6.944 1.00 91.81 136 LYS A CA 1
ATOM 1041 C C . LYS A 1 136 ? -15.688 19.269 -8.264 1.00 91.81 136 LYS A C 1
ATOM 1043 O O . LYS A 1 136 ? -16.890 19.347 -8.465 1.00 91.81 136 LYS A O 1
ATOM 1048 N N . ILE A 1 137 ? -14.852 18.692 -9.127 1.00 91.69 137 ILE A N 1
ATOM 1049 C CA . ILE A 1 137 ? -15.287 18.196 -10.442 1.00 91.69 137 ILE A CA 1
ATOM 1050 C C . ILE A 1 137 ? -16.304 17.053 -10.299 1.00 91.69 137 ILE A C 1
ATOM 1052 O O . ILE A 1 137 ? -17.268 16.975 -11.060 1.00 91.69 137 ILE A O 1
ATOM 1056 N N . ILE A 1 138 ? -16.101 16.159 -9.325 1.00 91.50 138 ILE A N 1
ATOM 1057 C CA . ILE A 1 138 ? -17.029 15.054 -9.058 1.00 91.50 138 ILE A CA 1
ATOM 1058 C C . ILE A 1 138 ? -18.377 15.596 -8.564 1.00 91.50 138 ILE A C 1
ATOM 1060 O O . ILE A 1 138 ? -19.417 15.146 -9.045 1.00 91.50 138 ILE A O 1
ATOM 1064 N N . GLU A 1 139 ? -18.374 16.574 -7.655 1.00 91.06 139 GLU A N 1
ATOM 1065 C CA . GLU A 1 139 ? -19.598 17.208 -7.145 1.00 91.06 139 GLU A CA 1
ATOM 1066 C C . GLU A 1 139 ? -20.341 18.009 -8.222 1.00 91.06 139 GLU A C 1
ATOM 1068 O O . GLU A 1 139 ? -21.559 17.891 -8.332 1.00 91.06 139 GLU A O 1
ATOM 1073 N N . GLU A 1 140 ? -19.627 18.761 -9.065 1.00 90.75 140 GLU A N 1
ATOM 1074 C CA . GLU A 1 140 ? -20.209 19.533 -10.174 1.00 90.75 140 GLU A CA 1
ATOM 1075 C C . GLU A 1 140 ? -20.974 18.643 -11.164 1.00 90.75 140 GLU A C 1
ATOM 1077 O O . GLU A 1 140 ? -22.018 19.034 -11.686 1.00 90.75 140 GLU A O 1
ATOM 1082 N N . LYS A 1 141 ? -20.497 17.414 -11.398 1.00 88.56 141 LYS A N 1
ATOM 1083 C CA . LYS A 1 141 ? -21.190 16.425 -12.242 1.00 88.56 141 LYS A CA 1
ATOM 1084 C C . LYS A 1 141 ? -22.278 15.645 -11.480 1.00 88.56 141 LYS A C 1
ATOM 1086 O O . LYS A 1 141 ? -22.985 14.834 -12.081 1.00 88.56 141 LYS A O 1
ATOM 1091 N N . GLY A 1 142 ? -22.455 15.900 -10.181 1.00 87.44 142 GLY A N 1
ATOM 1092 C CA . GLY A 1 142 ? -23.461 15.272 -9.321 1.00 87.44 142 GLY A CA 1
ATOM 1093 C C . GLY A 1 142 ? -23.077 13.880 -8.811 1.00 87.44 142 GLY A C 1
ATOM 1094 O O . GLY A 1 142 ? -23.962 13.061 -8.563 1.00 87.44 142 GLY A O 1
ATOM 1095 N N . GLY A 1 143 ? -21.778 13.586 -8.718 1.00 88.75 143 GLY A N 1
ATOM 1096 C CA . GLY A 1 143 ? -21.243 12.393 -8.062 1.00 88.75 143 GLY A CA 1
ATOM 1097 C C . GLY A 1 143 ? -21.118 12.561 -6.544 1.00 88.75 143 GLY A C 1
ATOM 1098 O O . GLY A 1 143 ? -21.285 13.654 -6.008 1.00 88.75 143 GLY A O 1
ATOM 1099 N N . SER A 1 144 ? -20.804 11.471 -5.842 1.00 90.25 144 SER A N 1
ATOM 1100 C CA . SER A 1 144 ? -20.595 11.473 -4.387 1.00 90.25 144 SER A CA 1
ATOM 1101 C C . SER A 1 144 ? -19.228 10.899 -4.021 1.00 90.25 144 SER A C 1
ATOM 1103 O O . SER A 1 144 ? -18.733 9.977 -4.672 1.00 90.25 144 SER A O 1
ATOM 1105 N N . VAL A 1 145 ? -18.605 11.447 -2.974 1.00 91.38 145 VAL A N 1
ATOM 1106 C CA . VAL A 1 145 ? -17.302 10.992 -2.473 1.00 91.38 145 VAL A CA 1
ATOM 1107 C C . VAL A 1 145 ? -17.429 10.551 -1.018 1.00 91.38 145 VAL A C 1
ATOM 1109 O O . VAL A 1 145 ? -17.672 11.356 -0.123 1.00 91.38 145 VAL A O 1
ATOM 1112 N N . ASN A 1 146 ? -17.200 9.263 -0.779 1.00 90.12 146 ASN A N 1
ATOM 1113 C CA . ASN A 1 146 ? -17.145 8.650 0.539 1.00 90.12 146 ASN A CA 1
ATOM 1114 C C . ASN A 1 146 ? -15.685 8.410 0.933 1.00 90.12 146 ASN A C 1
ATOM 1116 O O . ASN A 1 146 ? -15.005 7.539 0.384 1.00 90.12 146 ASN A O 1
ATOM 1120 N N . LEU A 1 147 ? -15.190 9.177 1.906 1.00 88.62 147 LEU A N 1
ATOM 1121 C CA . LEU A 1 147 ? -13.847 8.967 2.440 1.00 88.62 147 LEU A CA 1
ATOM 1122 C C . LEU A 1 147 ? -13.831 7.789 3.416 1.00 88.62 147 LEU A C 1
ATOM 1124 O O . LEU A 1 147 ? -14.486 7.820 4.461 1.00 88.62 147 LEU A O 1
ATOM 1128 N N . VAL A 1 148 ? -13.023 6.773 3.117 1.00 81.25 148 VAL A N 1
ATOM 1129 C CA . VAL A 1 148 ? -12.765 5.666 4.043 1.00 81.25 148 VAL A CA 1
ATOM 1130 C C . VAL A 1 148 ? -11.800 6.169 5.105 1.00 81.25 148 VAL A C 1
ATOM 1132 O O . VAL A 1 148 ? -10.581 6.145 4.945 1.00 81.25 148 VAL A O 1
ATOM 1135 N N . SER A 1 149 ? -12.339 6.676 6.212 1.00 60.22 149 SER A N 1
ATOM 1136 C CA . SER A 1 149 ? -11.486 7.025 7.339 1.00 60.22 149 SER A CA 1
ATOM 1137 C C . SER A 1 149 ? -10.988 5.729 7.979 1.00 60.22 149 SER A C 1
ATOM 1139 O O . SER A 1 149 ? -11.745 4.995 8.614 1.00 60.22 149 SER A O 1
ATOM 1141 N N . SER A 1 150 ? -9.691 5.446 7.857 1.00 57.47 150 SER A N 1
ATOM 1142 C CA . SER A 1 150 ? -9.002 4.486 8.722 1.00 57.47 150 SER A CA 1
ATOM 1143 C C . SER A 1 150 ? -8.880 5.085 10.133 1.00 57.47 150 SER A C 1
ATOM 1145 O O . SER A 1 150 ? -7.782 5.287 10.661 1.00 57.47 150 SER A O 1
ATOM 1147 N N . THR A 1 151 ? -9.995 5.507 10.723 1.00 53.41 151 THR A N 1
ATOM 1148 C CA . THR A 1 151 ? -9.995 6.021 12.082 1.00 53.41 151 THR A CA 1
ATOM 1149 C C . THR A 1 151 ? -9.723 4.826 12.974 1.00 53.41 151 THR A C 1
ATOM 1151 O O . THR A 1 151 ? -10.465 3.848 12.962 1.00 53.41 151 THR A O 1
ATOM 1154 N N . ASN A 1 152 ? -8.626 4.881 13.733 1.00 57.91 152 ASN A N 1
ATOM 1155 C CA . ASN A 1 152 ? -8.436 3.995 14.872 1.00 57.91 152 ASN A CA 1
ATOM 1156 C C . ASN A 1 152 ? -9.697 4.146 15.730 1.00 57.91 152 ASN A C 1
ATOM 1158 O O . ASN A 1 152 ? -9.868 5.182 16.376 1.00 57.91 152 ASN A O 1
ATOM 1162 N N . GLU A 1 153 ? -10.583 3.150 15.666 1.00 66.06 153 GLU A N 1
ATOM 1163 C CA . GLU A 1 153 ? -11.942 3.184 16.225 1.00 66.06 153 GLU A CA 1
ATOM 1164 C C . GLU A 1 153 ? -11.932 3.576 17.713 1.00 66.06 153 GLU A C 1
ATOM 1166 O O . GLU A 1 153 ? -12.868 4.172 18.242 1.00 66.06 153 GLU A O 1
ATOM 1171 N N . TYR A 1 154 ? -10.803 3.296 18.369 1.00 75.69 154 TYR A N 1
ATOM 1172 C CA . TYR A 1 154 ? -10.523 3.610 19.754 1.00 75.69 154 TYR A CA 1
ATOM 1173 C C . TYR A 1 154 ? -9.791 4.953 19.936 1.00 75.69 154 TYR A C 1
ATOM 1175 O O . TYR A 1 154 ? -8.749 5.248 19.333 1.00 75.69 154 TYR A O 1
ATOM 1183 N N . ALA A 1 155 ? -10.293 5.762 20.863 1.00 83.81 155 ALA A N 1
ATOM 1184 C CA . ALA A 1 155 ? -9.540 6.810 21.530 1.00 83.81 155 ALA A CA 1
ATOM 1185 C C . ALA A 1 155 ? -8.610 6.163 22.556 1.00 83.81 155 ALA A C 1
ATOM 1187 O O . ALA A 1 155 ? -9.062 5.457 23.456 1.00 83.81 155 ALA A O 1
ATOM 1188 N N . THR A 1 156 ? -7.306 6.375 22.399 1.00 86.94 156 THR A N 1
ATOM 1189 C CA . THR A 1 156 ? -6.311 5.869 23.343 1.00 86.94 156 THR A CA 1
ATOM 1190 C C . THR A 1 156 ? -6.245 6.810 24.537 1.00 86.94 156 THR A C 1
ATOM 1192 O O . THR A 1 156 ? -5.851 7.963 24.380 1.00 86.94 156 THR A O 1
ATOM 1195 N N . VAL A 1 157 ? -6.605 6.310 25.716 1.00 89.88 157 VAL A N 1
ATOM 1196 C CA . VAL A 1 157 ? -6.543 7.041 26.986 1.00 89.88 157 VAL A CA 1
ATOM 1197 C C . VAL A 1 157 ? -5.510 6.369 27.888 1.00 89.88 157 VAL A C 1
ATOM 1199 O O . VAL A 1 157 ? -5.489 5.147 28.035 1.00 89.88 157 VAL A O 1
ATOM 1202 N N . THR A 1 158 ? -4.615 7.146 28.486 1.00 91.00 158 THR A N 1
ATOM 1203 C CA . THR A 1 158 ? -3.578 6.620 29.382 1.00 91.00 158 THR A CA 1
ATOM 1204 C C . THR A 1 158 ? -4.008 6.701 30.844 1.00 91.00 158 THR A C 1
ATOM 1206 O O . THR A 1 158 ? -4.773 7.584 31.232 1.00 91.00 158 THR A O 1
ATOM 1209 N N . LEU A 1 159 ? -3.487 5.809 31.692 1.00 88.81 159 LEU A N 1
ATOM 1210 C CA . LEU A 1 159 ? -3.754 5.854 33.135 1.00 88.81 159 LEU A CA 1
ATOM 1211 C C . LEU A 1 159 ? -3.367 7.209 33.756 1.00 88.81 159 LEU A C 1
ATOM 1213 O O . LEU A 1 159 ? -4.101 7.739 34.583 1.00 88.81 159 LEU A O 1
ATOM 1217 N N . GLY A 1 160 ? -2.265 7.820 33.308 1.00 88.75 160 GLY A N 1
ATOM 1218 C CA . GLY A 1 160 ? -1.857 9.153 33.766 1.00 88.75 160 GLY A CA 1
ATOM 1219 C C . GLY A 1 160 ? -2.833 10.270 33.373 1.00 88.75 160 GLY A C 1
ATOM 1220 O O . GLY A 1 160 ? -3.065 11.190 34.157 1.00 88.75 160 GLY A O 1
ATOM 1221 N N . GLN A 1 161 ? -3.444 10.187 32.187 1.00 90.38 161 GLN A N 1
ATOM 1222 C CA . GLN A 1 161 ? -4.483 11.132 31.766 1.00 90.38 161 GLN A CA 1
ATOM 1223 C C . GLN A 1 161 ? -5.733 11.029 32.645 1.00 90.38 161 GLN A C 1
ATOM 1225 O O . GLN A 1 161 ? -6.291 12.065 33.014 1.00 90.38 161 GLN A O 1
ATOM 1230 N N . ILE A 1 162 ? -6.126 9.804 33.009 1.00 89.38 162 ILE A N 1
ATOM 1231 C CA . ILE A 1 162 ? -7.246 9.549 33.924 1.00 89.38 162 ILE A CA 1
ATOM 1232 C C . ILE A 1 162 ? -6.943 10.167 35.288 1.00 89.38 162 ILE A C 1
ATOM 1234 O O . ILE A 1 162 ? -7.727 10.983 35.758 1.00 89.38 162 ILE A O 1
ATOM 1238 N N . THR A 1 163 ? -5.765 9.899 35.859 1.00 89.31 163 THR A N 1
ATOM 1239 C CA . THR A 1 163 ? -5.336 10.486 37.140 1.00 89.31 163 THR A CA 1
ATOM 1240 C C . THR A 1 163 ? -5.375 12.019 37.135 1.00 89.31 163 THR A C 1
ATOM 1242 O O . THR A 1 163 ? -5.779 12.634 38.120 1.00 89.31 163 THR A O 1
ATOM 1245 N N . ARG A 1 164 ? -4.959 12.659 36.031 1.00 88.00 164 ARG A N 1
ATOM 1246 C CA . ARG A 1 164 ? -4.928 14.127 35.916 1.00 88.00 164 ARG A CA 1
ATOM 1247 C C . ARG A 1 164 ? -6.325 14.742 35.818 1.00 88.00 164 ARG A C 1
ATOM 1249 O O . ARG A 1 164 ? -6.551 15.817 36.361 1.00 88.00 164 ARG A O 1
ATOM 1256 N N . LYS A 1 165 ? -7.229 14.110 35.065 1.00 87.88 165 LYS A N 1
ATOM 1257 C CA . LYS A 1 165 ? -8.580 14.637 34.804 1.00 87.88 165 LYS A CA 1
ATOM 1258 C C . LYS A 1 165 ? -9.596 14.247 35.875 1.00 87.88 165 LYS A C 1
ATOM 1260 O O . LYS A 1 165 ? -10.548 14.988 36.082 1.00 87.88 165 LYS A O 1
ATOM 1265 N N . PHE A 1 166 ? -9.352 13.148 36.579 1.00 87.00 166 PHE A N 1
ATOM 1266 C CA . PHE A 1 166 ? -10.173 12.647 37.675 1.00 87.00 166 PHE A CA 1
ATOM 1267 C C . PHE A 1 166 ? -9.332 12.524 38.955 1.00 87.00 166 PHE A C 1
ATOM 1269 O O . PHE A 1 166 ? -9.058 11.413 39.403 1.00 87.00 166 PHE A O 1
ATOM 1276 N N . PRO A 1 167 ? -8.867 13.639 39.551 1.00 81.62 167 PRO A N 1
ATOM 1277 C CA . PRO A 1 167 ? -8.063 13.580 40.766 1.00 81.62 167 PRO A CA 1
ATOM 1278 C C . PRO A 1 167 ? -8.894 13.061 41.951 1.00 81.62 167 PRO A C 1
ATOM 1280 O O . PRO A 1 167 ? -9.941 13.617 42.284 1.00 81.62 167 PRO A O 1
ATOM 1283 N N . LYS A 1 168 ? -8.408 12.012 42.624 1.00 77.12 168 LYS A N 1
ATOM 1284 C CA . LYS A 1 168 ? -9.001 11.483 43.862 1.00 77.12 168 LYS A CA 1
ATOM 1285 C C . LYS A 1 168 ? -8.864 12.510 45.004 1.00 77.12 168 LYS A C 1
ATOM 1287 O O . LYS A 1 168 ? -7.750 12.932 45.303 1.00 77.12 168 LYS A O 1
ATOM 1292 N N . LYS A 1 169 ? -9.983 12.897 45.640 1.00 67.88 169 LYS A N 1
ATOM 1293 C CA . LYS A 1 169 ? -10.037 13.855 46.774 1.00 67.88 169 LYS A CA 1
ATOM 1294 C C . LYS A 1 169 ? -10.387 13.230 48.144 1.00 67.88 169 LYS A C 1
ATOM 1296 O O . LYS A 1 169 ? -10.324 13.929 49.143 1.00 67.88 169 LYS A O 1
ATOM 1301 N N . GLY A 1 170 ? -10.730 11.941 48.208 1.00 69.31 170 GLY A N 1
ATOM 1302 C CA . GLY A 1 170 ? -11.094 11.202 49.437 1.00 69.31 170 GLY A CA 1
ATOM 1303 C C . GLY A 1 170 ? -11.073 9.690 49.185 1.00 69.31 170 GLY A C 1
ATOM 1304 O O . GLY A 1 170 ? -10.690 9.307 48.089 1.00 69.31 170 GLY A O 1
ATOM 1305 N N . ASP A 1 171 ? -11.462 8.821 50.128 1.00 65.31 171 ASP A N 1
ATOM 1306 C CA . ASP A 1 171 ? -11.213 7.364 50.026 1.00 65.31 171 ASP A CA 1
ATOM 1307 C C . ASP A 1 171 ? -12.057 6.580 49.011 1.00 65.31 171 ASP A C 1
ATOM 1309 O O . ASP A 1 171 ? -11.629 5.508 48.565 1.00 65.31 171 ASP A O 1
ATOM 1313 N N . SER A 1 172 ? -13.191 7.135 48.589 1.00 74.00 172 SER A N 1
ATOM 1314 C CA . SER A 1 172 ? -14.123 6.513 47.644 1.00 74.00 172 SER A CA 1
ATOM 1315 C C . SER A 1 172 ? -13.481 6.199 46.286 1.00 74.00 172 SER A C 1
ATOM 1317 O O . SER A 1 172 ? -12.604 6.924 45.802 1.00 74.00 172 SER A O 1
ATOM 1319 N N . ALA A 1 173 ? -13.922 5.104 45.659 1.00 78.44 173 ALA A N 1
ATOM 1320 C CA . ALA A 1 173 ? -13.536 4.775 44.290 1.00 78.44 173 ALA A CA 1
ATOM 1321 C C . ALA A 1 173 ? -14.123 5.814 43.323 1.00 78.44 173 ALA A C 1
ATOM 1323 O O . ALA A 1 173 ? -15.293 6.172 43.436 1.00 78.44 173 ALA A O 1
ATOM 1324 N N . VAL A 1 174 ? -13.309 6.307 42.390 1.00 84.69 174 VAL A N 1
ATOM 1325 C CA . VAL A 1 174 ? -13.766 7.260 41.370 1.00 84.69 174 VAL A CA 1
ATOM 1326 C C . VAL A 1 174 ? -14.276 6.484 40.159 1.00 84.69 174 VAL A C 1
ATOM 1328 O O . VAL A 1 174 ? -13.522 5.711 39.558 1.00 84.69 174 VAL A O 1
ATOM 1331 N N . ASP A 1 175 ? -15.540 6.694 39.799 1.00 84.19 175 ASP A N 1
ATOM 1332 C CA . ASP A 1 175 ? -16.163 6.072 38.632 1.00 84.19 175 ASP A CA 1
ATOM 1333 C C . ASP A 1 175 ? -15.817 6.851 37.358 1.00 84.19 175 ASP A C 1
ATOM 1335 O O . ASP A 1 175 ? -16.082 8.047 37.235 1.00 84.19 175 ASP A O 1
ATOM 1339 N N . VAL A 1 176 ? -15.210 6.163 36.393 1.00 86.12 176 VAL A N 1
ATOM 1340 C CA . VAL A 1 176 ? -14.787 6.741 35.117 1.00 86.12 176 VAL A CA 1
ATOM 1341 C C . VAL A 1 176 ? -15.489 5.992 33.986 1.00 86.12 176 VAL A C 1
ATOM 1343 O O . VAL A 1 176 ? -15.063 4.914 33.563 1.00 86.12 176 VAL A O 1
ATOM 1346 N N . THR A 1 177 ? -16.595 6.564 33.511 1.00 86.38 177 THR A N 1
ATOM 1347 C CA . THR A 1 177 ? -17.408 6.051 32.397 1.00 86.38 177 THR A CA 1
ATOM 1348 C C . THR A 1 177 ? -17.028 6.707 31.068 1.00 86.38 177 THR A C 1
ATOM 1350 O O . THR A 1 177 ? -16.339 7.729 31.039 1.00 86.38 177 THR A O 1
ATOM 1353 N N . PHE A 1 178 ? -17.475 6.130 29.947 1.00 82.94 178 PHE A N 1
ATOM 1354 C CA . PHE A 1 178 ? -17.232 6.683 28.610 1.00 82.94 178 PHE A CA 1
ATOM 1355 C C . PHE A 1 178 ? -17.710 8.139 28.483 1.00 82.94 178 PHE A C 1
ATOM 1357 O O . PHE A 1 178 ? -16.945 8.994 28.032 1.00 82.94 178 PHE A O 1
ATOM 1364 N N . ASP A 1 179 ? -18.923 8.436 28.953 1.00 83.50 179 ASP A N 1
ATOM 1365 C CA . ASP A 1 179 ? -19.489 9.788 28.898 1.00 83.50 179 ASP A CA 1
ATOM 1366 C C . ASP A 1 179 ? -18.685 10.769 29.756 1.00 83.50 179 ASP A C 1
ATOM 1368 O O . ASP A 1 179 ? -18.343 11.856 29.293 1.00 83.50 179 ASP A O 1
ATOM 1372 N N . ALA A 1 180 ? -18.261 10.350 30.955 1.00 87.25 180 ALA A N 1
ATOM 1373 C CA . ALA A 1 180 ? -17.398 11.160 31.810 1.00 87.25 180 ALA A CA 1
ATOM 1374 C C . ALA A 1 180 ? -16.049 11.467 31.132 1.00 87.25 180 ALA A C 1
ATOM 1376 O O . ALA A 1 180 ? -15.568 12.601 31.180 1.00 87.25 180 ALA A O 1
ATOM 1377 N N . MET A 1 181 ? -15.435 10.486 30.457 1.00 86.69 181 MET A N 1
ATOM 1378 C CA . MET A 1 181 ? -14.190 10.695 29.705 1.00 86.69 181 MET A CA 1
ATOM 1379 C C . MET A 1 181 ? -14.378 11.649 28.518 1.00 86.69 181 MET A C 1
ATOM 1381 O O . MET A 1 181 ? -13.476 12.442 28.227 1.00 86.69 181 MET A O 1
ATOM 1385 N N . LYS A 1 182 ? -15.534 11.593 27.847 1.00 86.94 182 LYS A N 1
ATOM 1386 C CA . LYS A 1 182 ? -15.883 12.502 26.752 1.00 86.94 182 LYS A CA 1
ATOM 1387 C C . LYS A 1 182 ? -16.045 13.935 27.263 1.00 86.94 182 LYS A C 1
ATOM 1389 O O . LYS A 1 182 ? -15.366 14.824 26.758 1.00 86.94 182 LYS A O 1
ATOM 1394 N N . SER A 1 183 ? -16.820 14.145 28.330 1.00 85.25 183 SER A N 1
ATOM 1395 C CA . SER A 1 183 ? -16.980 15.459 28.975 1.00 85.25 183 SER A CA 1
ATOM 1396 C C . SER A 1 183 ? -15.661 16.026 29.516 1.00 85.25 183 SER A C 1
ATOM 1398 O O . SER A 1 183 ? -15.441 17.232 29.476 1.00 85.25 183 SER A O 1
ATOM 1400 N N . ALA A 1 184 ? -14.740 15.171 29.975 1.00 86.56 184 ALA A N 1
ATOM 1401 C CA . ALA A 1 184 ? -13.413 15.587 30.441 1.00 86.56 184 ALA A CA 1
ATOM 1402 C C . ALA A 1 184 ? -12.428 15.962 29.307 1.00 86.56 184 ALA A C 1
ATOM 14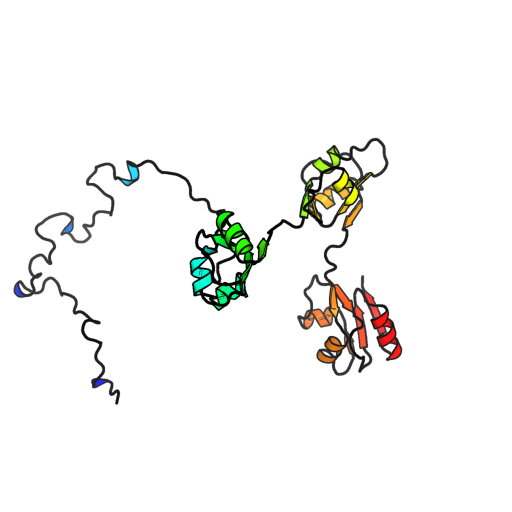04 O O . ALA A 1 184 ? -11.314 16.439 29.587 1.00 86.56 184 ALA A O 1
ATOM 1405 N N . GLY A 1 185 ? -12.813 15.737 28.043 1.00 85.94 185 GLY A N 1
ATOM 1406 C CA . GLY A 1 185 ? -12.002 15.990 26.851 1.00 85.94 185 GLY A CA 1
ATOM 1407 C C . GLY A 1 185 ? -10.917 14.939 26.594 1.00 85.94 185 GLY A C 1
ATOM 1408 O O . GLY A 1 185 ? -9.906 15.244 25.965 1.00 85.94 185 GLY A O 1
ATOM 1409 N N . LEU A 1 186 ? -11.070 13.715 27.117 1.00 86.50 186 LEU A N 1
ATOM 1410 C CA . LEU A 1 186 ? -10.140 12.602 26.860 1.00 86.50 186 LEU A CA 1
ATOM 1411 C C . LEU A 1 186 ? -10.467 11.839 25.567 1.00 86.50 186 LEU A C 1
ATOM 1413 O O . LEU A 1 186 ? -9.614 11.119 25.047 1.00 86.50 186 LEU A O 1
ATOM 1417 N N . VAL A 1 187 ? -11.682 12.003 25.041 1.00 84.38 187 VAL A N 1
ATOM 1418 C CA . VAL A 1 187 ? -12.167 11.352 23.818 1.00 84.38 187 VAL A CA 1
ATOM 1419 C C . VAL A 1 187 ? -12.461 12.430 22.767 1.00 84.38 187 VAL A C 1
ATOM 1421 O O . VAL A 1 187 ? -13.323 13.271 23.015 1.00 84.38 187 VAL A O 1
ATOM 1424 N N . PRO A 1 188 ? -11.767 12.440 21.612 1.00 80.44 188 PRO A N 1
ATOM 1425 C CA . PRO A 1 188 ? -12.074 13.353 20.508 1.00 80.44 188 PRO A CA 1
ATOM 1426 C C . PRO A 1 188 ? -13.488 13.124 19.954 1.00 80.44 188 PRO A C 1
ATOM 1428 O O . PRO A 1 188 ? -13.942 11.981 19.915 1.00 80.44 188 PRO A O 1
ATOM 1431 N N . GLU A 1 189 ? -14.143 14.170 19.440 1.00 74.12 189 GLU A N 1
ATOM 1432 C CA . GLU A 1 189 ? -15.543 14.110 18.969 1.00 74.12 189 GLU A CA 1
ATOM 1433 C C . GLU A 1 189 ? -15.797 13.081 17.851 1.00 74.12 189 GLU A C 1
ATOM 1435 O O . GLU A 1 189 ? -16.897 12.549 17.750 1.00 74.12 189 GLU A O 1
ATOM 1440 N N . GLY A 1 190 ? -14.772 12.719 17.072 1.00 71.00 190 GLY A N 1
ATOM 1441 C CA . GLY A 1 190 ? -14.860 11.707 16.011 1.00 71.00 190 GLY A CA 1
ATOM 1442 C C . GLY A 1 190 ? -14.621 10.255 16.446 1.00 71.00 190 GLY A C 1
ATOM 1443 O O . GLY A 1 190 ? -14.545 9.380 15.587 1.00 71.00 190 GLY A O 1
ATOM 1444 N N . LYS A 1 191 ? -14.436 9.968 17.743 1.00 75.19 191 LYS A N 1
ATOM 1445 C CA . LYS A 1 191 ? -14.133 8.611 18.231 1.00 75.19 191 LYS A CA 1
ATOM 1446 C C . LYS A 1 191 ? -15.240 8.062 19.122 1.00 75.19 191 LYS A C 1
ATOM 1448 O O . LYS A 1 191 ? -15.597 8.663 20.130 1.00 75.19 191 LYS A O 1
ATOM 1453 N N . THR A 1 192 ? -15.737 6.880 18.770 1.00 74.25 192 THR A N 1
ATOM 1454 C CA . THR A 1 192 ? -16.870 6.232 19.448 1.00 74.25 192 THR A CA 1
ATOM 1455 C C . THR A 1 192 ? -16.450 5.209 20.501 1.00 74.25 192 THR A C 1
ATOM 1457 O O . THR A 1 192 ? -17.223 4.941 21.414 1.00 74.25 192 THR A O 1
ATOM 1460 N N . LYS A 1 193 ? -15.229 4.654 20.430 1.00 81.88 193 LYS A N 1
ATOM 1461 C CA . LYS A 1 193 ? -14.725 3.668 21.404 1.00 81.88 193 LYS A CA 1
ATOM 1462 C C . LYS A 1 193 ? -13.531 4.203 22.188 1.00 81.88 193 LYS A C 1
ATOM 1464 O O . LYS A 1 193 ? -12.820 5.090 21.729 1.00 81.88 193 LYS A O 1
ATOM 1469 N N . VAL A 1 194 ? -13.260 3.628 23.362 1.00 87.38 194 VAL A N 1
ATOM 1470 C CA . VAL A 1 194 ? -12.107 3.990 24.216 1.00 87.38 194 VAL A CA 1
ATOM 1471 C C . VAL A 1 194 ? -11.256 2.767 24.527 1.00 87.38 194 VAL A C 1
ATOM 1473 O O . VAL A 1 194 ? -11.782 1.731 24.939 1.00 87.38 194 VAL A O 1
ATOM 1476 N N . ALA A 1 195 ? -9.941 2.904 24.348 1.00 88.12 195 ALA A N 1
ATOM 1477 C CA . ALA A 1 195 ? -8.939 1.927 24.747 1.00 88.12 195 ALA A CA 1
ATOM 1478 C C . ALA A 1 195 ? -8.012 2.509 25.822 1.00 88.12 195 ALA A C 1
ATOM 1480 O O . ALA A 1 195 ? -7.380 3.541 25.600 1.00 88.12 195 ALA A O 1
ATOM 1481 N N . VAL A 1 196 ? -7.888 1.823 26.960 1.00 90.38 196 VAL A N 1
ATOM 1482 C CA . VAL A 1 196 ? -7.002 2.238 28.057 1.00 90.38 196 VAL A CA 1
ATOM 1483 C C . VAL A 1 196 ? -5.668 1.497 28.008 1.00 90.38 196 VAL A C 1
ATOM 1485 O O . VAL A 1 196 ? -5.634 0.268 27.891 1.00 90.38 196 VAL A O 1
ATOM 1488 N N . VAL A 1 197 ? -4.565 2.244 28.116 1.00 91.00 197 VAL A N 1
ATOM 1489 C CA . VAL A 1 197 ? -3.185 1.727 28.057 1.00 91.00 197 VAL A CA 1
ATOM 1490 C C . VAL A 1 197 ? -2.401 2.102 29.319 1.00 91.00 197 VAL A C 1
ATOM 1492 O O . VAL A 1 197 ? -2.604 3.168 29.905 1.00 91.00 197 VAL A O 1
ATOM 1495 N N . ALA A 1 198 ? -1.480 1.223 29.721 1.00 89.62 198 ALA A N 1
ATOM 1496 C CA . ALA A 1 198 ? -0.654 1.319 30.925 1.00 89.62 198 ALA A CA 1
ATOM 1497 C C . ALA A 1 198 ? 0.488 2.343 30.802 1.00 89.62 198 ALA A C 1
ATOM 1499 O O . ALA A 1 198 ? 1.662 2.001 30.875 1.00 89.62 198 ALA A O 1
ATOM 1500 N N . VAL A 1 199 ? 0.150 3.614 30.599 1.00 88.12 199 VAL A N 1
ATOM 1501 C CA . VAL A 1 199 ? 1.125 4.713 30.606 1.00 88.12 199 VAL A CA 1
ATOM 1502 C C . VAL A 1 199 ? 0.770 5.685 31.729 1.00 88.12 199 VAL A C 1
ATOM 1504 O O . VAL A 1 199 ? -0.342 6.213 31.777 1.00 88.12 199 VAL A O 1
ATOM 1507 N N . GLY A 1 200 ? 1.720 5.933 32.633 1.00 84.31 200 GLY A N 1
ATOM 1508 C CA . GLY A 1 200 ? 1.532 6.766 33.827 1.00 84.31 200 GLY A CA 1
ATOM 1509 C C . GLY A 1 200 ? 1.070 5.986 35.066 1.00 84.31 200 GLY A C 1
ATOM 1510 O O . GLY A 1 200 ? 0.797 4.790 35.002 1.00 84.31 200 GLY A O 1
ATOM 1511 N N . LYS A 1 201 ? 1.019 6.669 36.218 1.00 83.25 201 LYS A N 1
ATOM 1512 C CA . LYS A 1 201 ? 0.665 6.080 37.522 1.00 83.25 201 LYS A CA 1
ATOM 1513 C C . LYS A 1 201 ? -0.771 6.429 37.924 1.00 83.25 201 LYS A C 1
ATOM 1515 O O . LYS A 1 201 ? -1.227 7.552 37.700 1.00 83.25 201 LYS A O 1
ATOM 1520 N N . LEU A 1 202 ? -1.444 5.481 38.573 1.00 81.94 202 LEU A N 1
ATOM 1521 C CA . LEU A 1 202 ? -2.711 5.698 39.274 1.00 81.94 202 LEU A CA 1
ATOM 1522 C C . LEU A 1 202 ? -2.435 6.061 40.734 1.00 81.94 202 LEU A C 1
ATOM 1524 O O . LEU A 1 202 ? -1.630 5.411 41.403 1.00 81.94 202 LEU A O 1
ATOM 1528 N N . ASN A 1 203 ? -3.111 7.091 41.231 1.00 84.44 203 ASN A N 1
ATOM 1529 C CA . ASN A 1 203 ? -2.987 7.582 42.608 1.00 84.44 203 ASN A CA 1
ATOM 1530 C C . ASN A 1 203 ? -4.019 6.969 43.579 1.00 84.44 203 ASN A C 1
ATOM 1532 O O . ASN A 1 203 ? -3.984 7.282 44.764 1.00 84.44 203 ASN A O 1
ATOM 1536 N N . GLY A 1 204 ? -4.929 6.101 43.120 1.00 83.19 204 GLY A N 1
ATOM 1537 C CA . GLY A 1 204 ? -6.016 5.580 43.951 1.00 83.19 204 GLY A CA 1
ATOM 1538 C C . GLY A 1 204 ? -6.847 4.478 43.295 1.00 83.19 204 GLY A C 1
ATOM 1539 O O . GLY A 1 204 ? -6.443 3.923 42.274 1.00 83.19 204 GLY A O 1
ATOM 1540 N N . LYS A 1 205 ? -7.999 4.174 43.909 1.00 87.50 205 LYS A N 1
ATOM 1541 C CA . LYS A 1 205 ? -8.971 3.173 43.442 1.00 87.50 205 LYS A CA 1
ATOM 1542 C C . LYS A 1 205 ? -9.887 3.805 42.388 1.00 87.50 205 LYS A C 1
ATOM 1544 O O . LYS A 1 205 ? -10.513 4.826 42.669 1.00 87.50 205 LYS A O 1
ATOM 1549 N N . TYR A 1 206 ? -9.966 3.209 41.202 1.00 88.19 206 TYR A N 1
ATOM 1550 C CA . TYR A 1 206 ? -10.795 3.690 40.091 1.00 88.19 206 TYR A CA 1
ATOM 1551 C C . TYR A 1 206 ? -11.668 2.560 39.555 1.00 88.19 206 TYR A C 1
ATOM 1553 O O . TYR A 1 206 ? -11.173 1.448 39.366 1.00 88.19 206 TYR A O 1
ATOM 1561 N N . ASN A 1 207 ? -12.930 2.864 39.258 1.00 87.62 207 ASN A N 1
ATOM 1562 C CA . ASN A 1 207 ? -13.826 1.961 38.546 1.00 87.62 207 ASN A CA 1
ATOM 1563 C C . ASN A 1 207 ? -13.933 2.424 37.093 1.00 87.62 207 ASN A C 1
ATOM 1565 O O . ASN A 1 207 ? -14.543 3.452 36.805 1.00 87.62 207 ASN A O 1
ATOM 1569 N N . ILE A 1 208 ? -13.304 1.702 36.168 1.00 87.81 208 ILE A N 1
ATOM 1570 C CA . ILE A 1 208 ? -13.172 2.145 34.775 1.00 87.81 208 ILE A CA 1
ATOM 1571 C C . ILE A 1 208 ? -14.093 1.328 33.872 1.00 87.81 208 ILE A C 1
ATOM 1573 O O . ILE A 1 208 ? -13.926 0.112 33.765 1.00 87.81 208 ILE A O 1
ATOM 1577 N N . SER A 1 209 ? -15.005 2.019 33.177 1.00 86.31 209 SER A N 1
ATOM 1578 C CA . SER A 1 209 ? -15.922 1.426 32.197 1.00 86.31 209 SER A CA 1
ATOM 1579 C C . SER A 1 209 ? -15.504 1.774 30.762 1.00 86.31 209 SER A C 1
ATOM 1581 O O . SER A 1 209 ? -15.741 2.893 30.306 1.00 86.31 209 SER A O 1
ATOM 1583 N N . VAL A 1 210 ? -14.844 0.854 30.044 1.00 86.75 210 VAL A N 1
ATOM 1584 C CA . VAL A 1 210 ? -14.216 1.128 28.724 1.00 86.75 210 VAL A CA 1
ATOM 1585 C C . VAL A 1 210 ? -14.367 -0.016 27.727 1.00 86.75 210 VAL A C 1
ATOM 1587 O O . VAL A 1 210 ? -14.589 -1.150 28.117 1.00 86.75 210 VAL A O 1
ATOM 1590 N N . HIS A 1 211 ? -14.192 0.250 26.432 1.00 83.69 211 HIS A N 1
ATOM 1591 C CA . HIS A 1 211 ? -14.388 -0.755 25.376 1.00 83.69 211 HIS A CA 1
ATOM 1592 C C . HIS A 1 211 ? -13.202 -1.723 25.224 1.00 83.69 211 HIS A C 1
ATOM 1594 O O . HIS A 1 211 ? -13.359 -2.861 24.785 1.00 83.69 211 HIS A O 1
ATOM 1600 N N . LYS A 1 212 ? -11.982 -1.274 25.547 1.00 82.75 212 LYS A N 1
ATOM 1601 C CA . LYS A 1 212 ? -10.757 -2.086 25.492 1.00 82.75 212 LYS A CA 1
ATOM 1602 C C . LYS A 1 212 ? -9.781 -1.649 26.583 1.00 82.75 212 LYS A C 1
ATOM 1604 O O . LYS A 1 212 ? -9.635 -0.461 26.849 1.00 82.75 212 LYS A O 1
ATOM 1609 N N . ILE A 1 213 ? -9.065 -2.595 27.187 1.00 87.81 213 ILE A N 1
ATOM 1610 C CA . ILE A 1 213 ? -8.011 -2.307 28.169 1.00 87.81 213 ILE A CA 1
ATOM 1611 C C . ILE A 1 213 ? -6.798 -3.209 27.931 1.00 87.81 213 ILE A C 1
ATOM 1613 O O . ILE A 1 213 ? -6.956 -4.384 27.592 1.00 87.81 213 ILE A O 1
ATOM 1617 N N . SER A 1 214 ? -5.581 -2.675 28.070 1.00 88.25 214 SER A N 1
ATOM 1618 C CA . SER A 1 214 ? -4.363 -3.490 27.996 1.00 88.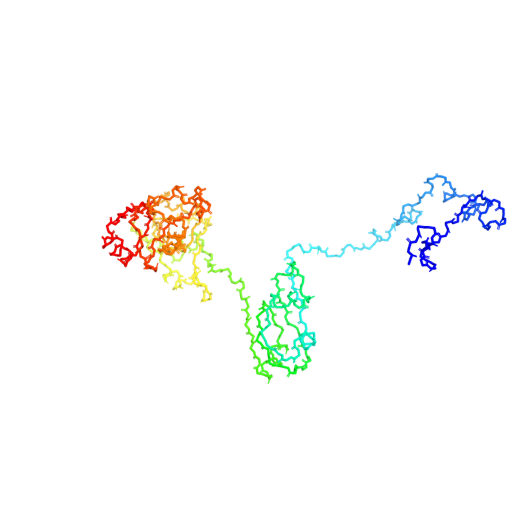25 214 SER A CA 1
ATOM 1619 C C . SER A 1 214 ? -4.214 -4.388 29.234 1.00 88.25 214 SER A C 1
ATOM 1621 O O . SER A 1 214 ? -4.668 -4.047 30.328 1.00 88.25 214 SER A O 1
ATOM 1623 N N . ARG A 1 215 ? -3.545 -5.543 29.083 1.00 84.25 215 ARG A N 1
ATOM 1624 C CA . ARG A 1 215 ? -3.296 -6.487 30.195 1.00 84.25 215 ARG A CA 1
ATOM 1625 C C . ARG A 1 215 ? -2.562 -5.819 31.360 1.00 84.25 215 ARG A C 1
ATOM 1627 O O . ARG A 1 215 ? -2.888 -6.057 32.515 1.00 84.25 215 ARG A O 1
ATOM 1634 N N . GLU A 1 216 ? -1.590 -4.974 31.042 1.00 89.38 216 GLU A N 1
ATOM 1635 C CA . GLU A 1 216 ? -0.801 -4.218 32.017 1.00 89.38 216 GLU A CA 1
ATOM 1636 C C . GLU A 1 216 ? -1.645 -3.170 32.748 1.00 89.38 216 GLU A C 1
ATOM 1638 O O . GLU A 1 216 ? -1.499 -3.003 33.955 1.00 89.38 216 GLU A O 1
ATOM 1643 N N . ALA A 1 217 ? -2.573 -2.507 32.049 1.00 86.75 217 ALA A N 1
ATOM 1644 C CA . ALA A 1 217 ? -3.426 -1.492 32.658 1.00 86.75 217 ALA A CA 1
ATOM 1645 C C . ALA A 1 217 ? -4.425 -2.125 33.629 1.00 86.75 217 ALA A C 1
ATOM 1647 O O . ALA A 1 217 ? -4.656 -1.584 34.707 1.00 86.75 217 ALA A O 1
ATOM 1648 N N . ARG A 1 218 ? -4.958 -3.305 33.283 1.00 87.62 218 ARG A N 1
ATOM 1649 C CA . ARG A 1 218 ? -5.801 -4.095 34.187 1.00 87.62 218 ARG A CA 1
ATOM 1650 C C . ARG A 1 218 ? -5.040 -4.488 35.458 1.00 87.62 218 ARG A C 1
ATOM 1652 O O . ARG A 1 218 ? -5.535 -4.216 36.543 1.00 87.62 218 ARG A O 1
ATOM 1659 N N . LYS A 1 219 ? -3.816 -5.017 35.334 1.00 86.31 219 LYS A N 1
ATOM 1660 C CA . LYS A 1 219 ? -2.967 -5.347 36.496 1.00 86.31 219 LYS A CA 1
ATOM 1661 C C . LYS A 1 219 ? -2.699 -4.133 37.392 1.00 86.31 219 LYS A C 1
ATOM 1663 O O . LYS A 1 219 ? -2.746 -4.246 38.612 1.00 86.31 219 LYS A O 1
ATOM 1668 N N . ALA A 1 220 ? -2.428 -2.969 36.798 1.00 87.00 220 ALA A N 1
ATOM 1669 C CA . ALA A 1 220 ? -2.177 -1.738 37.549 1.00 87.00 220 ALA A CA 1
ATOM 1670 C C . ALA A 1 220 ? -3.413 -1.244 38.326 1.00 87.00 220 ALA A C 1
ATOM 1672 O O . ALA A 1 220 ? -3.262 -0.665 39.401 1.00 87.00 220 ALA A O 1
ATOM 1673 N N . LEU A 1 221 ? -4.619 -1.477 37.797 1.00 86.50 221 LEU A N 1
ATOM 1674 C CA . LEU A 1 221 ? -5.882 -1.178 38.479 1.00 86.50 221 LEU A CA 1
ATOM 1675 C C . LEU A 1 221 ? -6.175 -2.186 39.593 1.00 86.50 221 LEU A C 1
ATOM 1677 O O . LEU A 1 221 ? -6.524 -1.770 40.693 1.00 86.50 221 LEU A O 1
ATOM 1681 N N . GLU A 1 222 ? -5.964 -3.480 39.338 1.00 85.44 222 GLU A N 1
ATOM 1682 C CA . GLU A 1 222 ? -6.133 -4.553 40.329 1.00 85.44 222 GLU A CA 1
ATOM 1683 C C . GLU A 1 222 ? -5.200 -4.362 41.534 1.00 85.44 222 GLU A C 1
ATOM 1685 O O . GLU A 1 222 ? -5.643 -4.470 42.671 1.00 85.44 222 GLU A O 1
ATOM 1690 N N . MET A 1 223 ? -3.942 -3.959 41.312 1.00 86.50 223 MET A N 1
ATOM 1691 C CA . MET A 1 223 ? -2.985 -3.655 42.390 1.00 86.50 223 MET A CA 1
ATOM 1692 C C . MET A 1 223 ? -3.427 -2.485 43.294 1.00 86.50 223 MET A C 1
ATOM 1694 O O . MET A 1 223 ? -2.895 -2.298 44.386 1.00 86.50 223 MET A O 1
ATOM 1698 N N . LYS A 1 224 ? -4.375 -1.662 42.836 1.00 85.50 224 LYS A N 1
ATOM 1699 C CA . LYS A 1 224 ? -4.959 -0.540 43.583 1.00 85.50 224 LYS A CA 1
ATOM 1700 C C . LYS A 1 224 ? -6.415 -0.805 43.984 1.00 85.50 224 LYS A C 1
ATOM 1702 O O . LYS A 1 224 ? -7.109 0.148 44.321 1.00 85.50 224 LYS A O 1
ATOM 1707 N N . ASP A 1 225 ? -6.882 -2.055 43.945 1.00 82.81 225 ASP A N 1
ATOM 1708 C CA . ASP A 1 225 ? -8.271 -2.467 44.209 1.00 82.81 225 ASP A CA 1
ATOM 1709 C C . ASP A 1 225 ? -9.330 -1.739 43.347 1.00 82.81 225 ASP A C 1
ATOM 1711 O O . ASP A 1 225 ? -10.456 -1.499 43.788 1.00 82.81 225 ASP A O 1
ATOM 1715 N N . GLY A 1 226 ? -8.975 -1.326 42.129 1.00 79.44 226 GLY A N 1
ATOM 1716 C CA . GLY A 1 226 ? -9.910 -0.742 41.165 1.00 79.44 226 GLY A CA 1
ATOM 1717 C C . GLY A 1 226 ? -10.677 -1.813 40.387 1.00 79.44 226 GLY A C 1
ATOM 1718 O O . GLY A 1 226 ? -10.118 -2.860 40.055 1.00 79.44 226 GLY A O 1
ATOM 1719 N N . LYS A 1 227 ? -11.950 -1.562 40.051 1.00 81.00 227 LYS A N 1
ATOM 1720 C CA . LYS A 1 227 ? -12.748 -2.467 39.204 1.00 81.00 227 LYS A CA 1
ATOM 1721 C C . LYS A 1 227 ? -12.709 -2.036 37.740 1.00 81.00 227 LYS A C 1
ATOM 1723 O O . LYS A 1 227 ? -12.703 -0.851 37.419 1.00 81.00 227 LYS A O 1
ATOM 1728 N N . VAL A 1 228 ? -12.721 -3.003 36.827 1.00 82.69 228 VAL A N 1
ATOM 1729 C CA . VAL A 1 228 ? -12.793 -2.731 35.385 1.00 82.69 228 VAL A CA 1
ATOM 1730 C C . VAL A 1 228 ? -14.002 -3.426 34.789 1.00 82.69 228 VAL A C 1
ATOM 1732 O O . VAL A 1 228 ? -14.083 -4.652 34.791 1.00 82.69 228 VAL A O 1
ATOM 1735 N N . THR A 1 229 ? -14.903 -2.638 34.221 1.00 78.62 229 THR A N 1
ATOM 1736 C CA . THR A 1 229 ? -16.054 -3.100 33.447 1.00 78.62 229 THR A CA 1
ATOM 1737 C C . THR A 1 229 ? -15.764 -2.839 31.975 1.00 78.62 229 THR A C 1
ATOM 1739 O O . THR A 1 229 ? -15.608 -1.705 31.529 1.00 78.62 229 THR A O 1
ATOM 1742 N N . VAL A 1 230 ? -15.623 -3.900 31.183 1.00 77.06 230 VAL A N 1
ATOM 1743 C CA . VAL A 1 230 ? -15.442 -3.719 29.741 1.00 77.06 230 VAL A CA 1
ATOM 1744 C C . VAL A 1 230 ? -16.828 -3.556 29.119 1.00 77.06 230 VAL A C 1
ATOM 1746 O O . VAL A 1 230 ? -17.585 -4.523 29.094 1.00 77.06 230 VAL A O 1
ATOM 1749 N N . ILE A 1 231 ? -17.168 -2.340 28.675 1.00 69.19 231 ILE A N 1
ATOM 1750 C CA . ILE A 1 231 ? -18.427 -2.049 27.971 1.00 69.19 231 ILE A CA 1
ATOM 1751 C C . ILE A 1 231 ? -18.319 -2.716 26.602 1.00 69.19 231 ILE A C 1
ATOM 1753 O O . ILE A 1 231 ? -17.571 -2.246 25.747 1.00 69.19 231 ILE A O 1
ATOM 1757 N N . ASP A 1 232 ? -18.982 -3.866 26.486 1.00 55.19 232 ASP A N 1
ATOM 1758 C CA . ASP A 1 232 ? -19.045 -4.778 25.344 1.00 55.19 232 ASP A CA 1
ATOM 1759 C C . ASP A 1 232 ? -17.815 -4.743 24.408 1.00 55.19 232 ASP A C 1
ATOM 1761 O O . ASP A 1 232 ? -17.786 -3.995 23.421 1.00 55.19 232 ASP A O 1
ATOM 1765 N N . PRO A 1 233 ? -16.820 -5.639 24.593 1.00 50.44 233 PRO A N 1
ATOM 1766 C CA . PRO A 1 233 ? -16.140 -6.129 23.404 1.00 50.44 233 PRO A CA 1
ATOM 1767 C C . PRO A 1 233 ? -17.241 -6.782 22.572 1.00 50.44 233 PRO A C 1
ATOM 1769 O O . PRO A 1 233 ? -18.016 -7.539 23.154 1.00 50.44 233 PRO A O 1
ATOM 1772 N N . VAL A 1 234 ? -17.353 -6.465 21.273 1.00 51.66 234 VAL A N 1
ATOM 1773 C CA . VAL A 1 234 ? -18.287 -7.131 20.343 1.00 51.66 234 VAL A CA 1
ATOM 1774 C C . VAL A 1 234 ? -18.430 -8.568 20.795 1.00 51.66 234 VAL A C 1
ATOM 1776 O O . VAL A 1 234 ? -17.452 -9.317 20.779 1.00 51.66 234 VAL A O 1
ATOM 1779 N N . ASN A 1 235 ? -19.596 -8.862 21.362 1.00 54.69 235 ASN A N 1
ATOM 1780 C CA . ASN A 1 235 ? -19.856 -10.088 22.081 1.00 54.69 235 ASN A CA 1
ATOM 1781 C C . ASN A 1 235 ? -19.584 -11.185 21.050 1.00 54.69 235 ASN A C 1
ATOM 1783 O O . ASN A 1 235 ? -20.370 -11.323 20.114 1.00 54.69 235 ASN A O 1
ATOM 1787 N N . ASN A 1 236 ? -18.419 -11.843 21.124 1.00 61.75 236 ASN A N 1
ATOM 1788 C CA . ASN A 1 236 ? -17.895 -12.715 20.065 1.00 61.75 236 ASN A CA 1
ATOM 1789 C C . ASN A 1 236 ? -18.620 -14.062 20.128 1.00 61.75 236 ASN A C 1
ATOM 1791 O O . ASN A 1 236 ? -18.021 -15.123 20.306 1.00 61.75 236 ASN A O 1
ATOM 1795 N N . TYR A 1 237 ? -19.947 -13.978 20.086 1.00 75.81 237 TYR A N 1
ATOM 1796 C CA . TYR A 1 237 ? -20.850 -15.082 19.940 1.00 75.81 237 TYR A CA 1
ATOM 1797 C C . TYR A 1 237 ? -20.928 -15.407 18.460 1.00 75.81 237 TYR A C 1
ATOM 1799 O O . TYR A 1 237 ? -21.392 -14.600 17.653 1.00 75.81 237 TYR A O 1
ATOM 1807 N N . ARG A 1 238 ? -20.554 -16.631 18.111 1.00 81.00 238 ARG A N 1
ATOM 1808 C CA . ARG A 1 238 ? -21.053 -17.247 16.895 1.00 81.00 238 ARG A CA 1
ATOM 1809 C C . ARG A 1 238 ? -22.554 -17.456 17.080 1.00 81.00 238 ARG A C 1
ATOM 1811 O O . ARG A 1 238 ? -22.977 -18.146 18.011 1.00 81.00 238 ARG A O 1
ATOM 1818 N N . ILE A 1 239 ? -23.342 -16.809 16.228 1.00 85.38 239 ILE A N 1
ATOM 1819 C CA . ILE A 1 239 ? -24.784 -17.036 16.162 1.00 85.38 239 ILE A CA 1
ATOM 1820 C C . ILE A 1 239 ? -24.992 -18.387 15.482 1.00 85.38 239 ILE A C 1
ATOM 1822 O O . ILE A 1 239 ? -24.405 -18.642 14.431 1.00 85.38 239 ILE A O 1
ATOM 1826 N N . VAL A 1 240 ? -25.765 -19.250 16.131 1.00 86.19 240 VAL A N 1
ATOM 1827 C CA . VAL A 1 240 ? -26.189 -20.547 15.602 1.00 86.19 240 VAL A CA 1
ATOM 1828 C C . VAL A 1 240 ? -27.708 -20.539 15.562 1.00 86.19 240 VAL A C 1
ATOM 1830 O O . VAL A 1 240 ? -28.346 -20.287 16.588 1.00 86.19 240 VAL A O 1
ATOM 1833 N N . ASP A 1 241 ? -28.270 -20.798 14.387 1.00 90.56 241 ASP A N 1
ATOM 1834 C CA . ASP A 1 241 ? -29.712 -20.866 14.160 1.00 90.56 241 ASP A CA 1
ATOM 1835 C C . ASP A 1 241 ? -30.182 -22.317 13.989 1.00 90.56 241 ASP A C 1
ATOM 1837 O O . ASP A 1 241 ? -29.393 -23.238 13.770 1.00 90.56 241 ASP A O 1
ATOM 1841 N N . PHE A 1 242 ? -31.496 -22.551 14.036 1.00 87.81 242 PHE A N 1
ATOM 1842 C CA . PHE A 1 242 ? -32.049 -23.904 13.890 1.00 87.81 242 PHE A CA 1
ATOM 1843 C C . PHE A 1 242 ? -31.798 -24.513 12.505 1.00 87.81 242 PHE A C 1
ATOM 1845 O O . PHE A 1 242 ? -31.733 -25.732 12.374 1.00 87.81 242 PHE A O 1
ATOM 1852 N N . ARG A 1 243 ? -31.601 -23.675 11.479 1.00 87.75 243 ARG A N 1
ATOM 1853 C CA . ARG A 1 243 ? -31.209 -24.119 10.128 1.00 87.75 243 ARG A CA 1
ATOM 1854 C C . ARG A 1 243 ? -29.808 -24.730 10.124 1.00 87.75 243 ARG A C 1
ATOM 1856 O O . ARG A 1 243 ? -29.565 -25.718 9.437 1.00 87.75 243 ARG A O 1
ATOM 1863 N N . ASP A 1 244 ? -28.903 -24.149 10.905 1.00 87.75 244 ASP A N 1
ATOM 1864 C CA . ASP A 1 244 ? -27.534 -24.640 11.026 1.00 87.75 244 ASP A CA 1
ATOM 1865 C C . ASP A 1 244 ? -27.501 -25.955 11.806 1.00 87.75 244 ASP A C 1
ATOM 1867 O O . ASP A 1 244 ? -26.826 -26.902 11.403 1.00 87.75 244 ASP A O 1
ATOM 1871 N N . LEU A 1 245 ? -28.301 -26.048 12.874 1.00 86.38 245 LEU A N 1
ATOM 1872 C CA . LEU A 1 245 ? -28.455 -27.285 13.640 1.00 86.38 245 LEU A CA 1
ATOM 1873 C C . LEU A 1 245 ? -29.024 -28.425 12.791 1.00 86.38 245 LEU A C 1
ATOM 1875 O O . LEU A 1 245 ? -28.540 -29.547 12.897 1.00 86.38 245 LEU A O 1
ATOM 1879 N N . GLU A 1 246 ? -29.989 -28.147 11.912 1.00 86.94 246 GLU A N 1
ATOM 1880 C CA . GLU A 1 246 ? -30.513 -29.140 10.967 1.00 86.94 246 GLU A CA 1
ATOM 1881 C C . GLU A 1 246 ? -29.417 -29.650 10.020 1.00 86.94 246 GLU A C 1
ATOM 1883 O O . GLU A 1 246 ? -29.295 -30.854 9.794 1.00 86.94 246 GLU A O 1
ATOM 1888 N N . LYS A 1 247 ? -28.582 -28.742 9.501 1.00 87.19 247 LYS A N 1
ATOM 1889 C CA . LYS A 1 247 ? -27.496 -29.082 8.577 1.00 87.19 247 LYS A CA 1
ATOM 1890 C C . LYS A 1 247 ? -26.405 -29.926 9.240 1.00 87.19 247 LYS A C 1
ATOM 1892 O O . LYS A 1 247 ? -25.857 -30.821 8.600 1.00 87.19 247 LYS A O 1
ATOM 1897 N N . TRP A 1 248 ? -26.051 -29.620 10.486 1.00 86.69 248 TRP A N 1
ATOM 1898 C CA . TRP A 1 248 ? -24.947 -30.282 11.191 1.00 86.69 248 TRP A CA 1
ATOM 1899 C C . TRP A 1 248 ? -25.385 -31.542 11.943 1.00 86.69 248 TRP A C 1
ATOM 1901 O O . TRP A 1 248 ? -24.611 -32.491 12.043 1.00 86.69 248 TRP A O 1
ATOM 1911 N N . PHE A 1 249 ? -26.626 -31.569 12.431 1.00 86.44 249 PHE A N 1
ATOM 1912 C CA . PHE A 1 249 ? -27.195 -32.648 13.238 1.00 86.44 249 PHE A CA 1
ATOM 1913 C C . PHE A 1 249 ? -28.588 -33.047 12.708 1.00 86.44 249 PHE A C 1
ATOM 1915 O O . PHE A 1 249 ? -29.610 -32.778 13.349 1.00 86.44 249 PHE A O 1
ATOM 1922 N N . PRO A 1 250 ? -28.664 -33.722 11.544 1.00 81.94 250 PRO A N 1
ATOM 1923 C CA . PRO A 1 250 ? -29.936 -34.034 10.886 1.00 81.94 250 PRO A CA 1
ATOM 1924 C C . PRO A 1 250 ? -30.798 -35.053 11.648 1.00 81.94 250 PRO A C 1
ATOM 1926 O O . PRO A 1 250 ? -32.015 -35.057 11.501 1.00 81.94 250 PRO A O 1
ATOM 1929 N N . LYS A 1 251 ? -30.192 -35.909 12.484 1.00 81.75 251 LYS A N 1
ATOM 1930 C CA . LYS A 1 251 ? -30.906 -36.899 13.314 1.00 81.75 251 LYS A CA 1
ATOM 1931 C C . LYS A 1 251 ? -31.300 -36.370 14.704 1.00 81.75 251 LYS A C 1
ATOM 1933 O O . LYS A 1 251 ? -31.817 -37.135 15.511 1.00 81.75 251 LYS A O 1
ATOM 1938 N N . GLY A 1 252 ? -31.051 -35.090 14.997 1.00 79.00 252 GLY A N 1
ATOM 1939 C CA . GLY A 1 252 ? -31.064 -34.586 16.374 1.00 79.00 252 GLY A CA 1
ATOM 1940 C C . GLY A 1 252 ? -29.819 -35.025 17.155 1.00 79.00 252 GLY A C 1
ATOM 1941 O O . GLY A 1 252 ? -28.940 -35.699 16.613 1.00 79.00 252 GLY A O 1
ATOM 1942 N N . GLY A 1 253 ? -29.713 -34.612 18.418 1.00 82.56 253 GLY A N 1
ATOM 1943 C CA . GLY A 1 253 ? -28.602 -35.002 19.294 1.00 82.56 253 GLY A CA 1
ATOM 1944 C C . GLY A 1 253 ? -28.117 -33.905 20.241 1.00 82.56 253 GLY A C 1
ATOM 1945 O O . GLY A 1 253 ? -28.761 -32.863 20.404 1.00 82.56 253 GLY A O 1
ATOM 1946 N N . GLU A 1 254 ? -26.972 -34.162 20.877 1.00 84.94 254 GLU A N 1
ATOM 1947 C CA . GLU A 1 254 ? -26.320 -33.232 21.802 1.00 84.94 254 GLU A CA 1
ATOM 1948 C C . GLU A 1 254 ? -25.386 -32.267 21.065 1.00 84.94 254 GLU A C 1
ATOM 1950 O O . GLU A 1 254 ? -24.402 -32.664 20.441 1.00 84.94 254 GLU A O 1
ATOM 1955 N N . VAL A 1 255 ? -25.680 -30.974 21.170 1.00 86.44 255 VAL A N 1
ATOM 1956 C CA . VAL A 1 255 ? -24.897 -29.889 20.581 1.00 86.44 255 VAL A CA 1
ATOM 1957 C C . VAL A 1 255 ? -24.115 -29.216 21.702 1.00 86.44 255 VAL A C 1
ATOM 1959 O O . VAL A 1 255 ? -24.627 -28.337 22.395 1.00 86.44 255 VAL A O 1
ATOM 1962 N N . THR A 1 256 ? -22.871 -29.647 21.899 1.00 88.69 256 THR A N 1
ATOM 1963 C CA . THR A 1 256 ? -21.950 -29.069 22.889 1.00 88.69 256 THR A CA 1
ATOM 1964 C C . THR A 1 256 ? -20.935 -28.141 22.224 1.00 88.69 256 THR A C 1
ATOM 1966 O O . THR A 1 256 ? -20.596 -28.295 21.047 1.00 88.69 256 THR A O 1
ATOM 1969 N N . VAL A 1 257 ? -20.387 -27.192 22.990 1.00 85.62 257 VAL A N 1
ATOM 1970 C CA . VAL A 1 257 ? -19.316 -26.299 22.506 1.00 85.62 257 VAL A CA 1
ATOM 1971 C C . VAL A 1 257 ? -18.099 -27.112 22.041 1.00 85.62 257 VAL A C 1
ATOM 1973 O O . VAL A 1 257 ? -17.516 -26.812 21.003 1.00 85.62 257 VAL A O 1
ATOM 1976 N N . ALA A 1 258 ? -17.756 -28.192 22.750 1.00 85.56 258 ALA A N 1
ATOM 1977 C CA . ALA A 1 258 ? -16.661 -29.085 22.376 1.00 85.56 258 ALA A CA 1
ATOM 1978 C C . ALA A 1 258 ? -16.901 -29.791 21.028 1.00 85.56 258 ALA A C 1
ATOM 1980 O O . ALA A 1 258 ? -15.983 -29.874 20.208 1.00 85.56 258 ALA A O 1
ATOM 1981 N N . ALA A 1 259 ? -18.131 -30.253 20.769 1.00 86.75 259 ALA A N 1
ATOM 1982 C CA . ALA A 1 259 ? -18.491 -30.881 19.498 1.00 86.75 259 ALA A CA 1
ATOM 1983 C C . ALA A 1 259 ? -18.369 -29.895 18.325 1.00 86.75 259 ALA A C 1
ATOM 1985 O O . ALA A 1 259 ? -17.760 -30.218 17.305 1.00 86.75 259 ALA A O 1
ATOM 1986 N N . LEU A 1 260 ? -18.866 -28.667 18.496 1.00 85.56 260 LEU A N 1
ATOM 1987 C CA . LEU A 1 260 ? -18.794 -27.619 17.473 1.00 85.56 260 LEU A CA 1
ATOM 1988 C C . LEU A 1 260 ? -17.348 -27.188 17.165 1.00 85.56 260 LEU A C 1
ATOM 1990 O O . LEU A 1 260 ? -17.011 -26.955 16.002 1.00 85.56 260 LEU A O 1
ATOM 1994 N N . THR A 1 261 ? -16.473 -27.136 18.174 1.00 84.81 261 THR A N 1
ATOM 1995 C CA . THR A 1 261 ? -15.038 -26.864 17.978 1.00 84.81 261 THR A CA 1
ATOM 1996 C C . THR A 1 261 ? -14.347 -28.006 17.233 1.00 84.81 261 THR A C 1
ATOM 1998 O O . THR A 1 261 ? -13.569 -27.756 16.316 1.00 84.81 261 THR A O 1
ATOM 2001 N N . LYS A 1 262 ? -14.665 -29.270 17.553 1.00 86.38 262 LYS A N 1
ATOM 2002 C CA . LYS A 1 262 ? -14.106 -30.442 16.854 1.00 86.38 262 LYS A CA 1
ATOM 2003 C C . LYS A 1 262 ? -14.514 -30.494 15.377 1.00 86.38 262 LYS A C 1
ATOM 2005 O O . LYS A 1 262 ? -13.740 -30.958 14.548 1.00 86.38 262 LYS A O 1
ATOM 2010 N N . MET A 1 263 ? -15.703 -29.988 15.048 1.00 84.06 263 MET A N 1
ATOM 2011 C CA . MET A 1 263 ? -16.182 -29.839 13.668 1.00 84.06 263 MET A CA 1
ATOM 2012 C C . MET A 1 263 ? -15.592 -28.615 12.938 1.00 84.06 263 MET A C 1
ATOM 2014 O O . MET A 1 263 ? -15.891 -28.417 11.764 1.00 84.06 263 MET A O 1
ATOM 2018 N N . GLY A 1 264 ? -14.781 -27.783 13.605 1.00 80.94 264 GLY A N 1
ATOM 2019 C CA . GLY A 1 264 ? -14.174 -26.580 13.019 1.00 80.94 264 GLY A CA 1
ATOM 2020 C C . GLY A 1 264 ? -15.141 -25.405 12.830 1.00 80.94 264 GLY A C 1
ATOM 2021 O O . GLY A 1 264 ? -14.823 -24.450 12.127 1.00 80.94 264 GLY A O 1
ATOM 2022 N N . ILE A 1 265 ? -16.328 -25.462 13.441 1.00 84.44 265 ILE A N 1
ATOM 2023 C CA . ILE A 1 265 ? -17.366 -24.425 13.321 1.00 84.44 265 ILE A CA 1
ATOM 2024 C C . ILE A 1 265 ? -17.068 -23.241 14.255 1.00 84.44 265 ILE A C 1
ATOM 2026 O O . ILE A 1 265 ? -17.458 -22.105 13.971 1.00 84.44 265 ILE A O 1
ATOM 2030 N N . LEU A 1 266 ? -16.382 -23.507 15.370 1.00 81.81 266 LEU A N 1
ATOM 2031 C CA . LEU A 1 266 ? -15.997 -22.520 16.377 1.00 81.81 266 LEU A CA 1
ATOM 2032 C C . LEU A 1 266 ? -14.482 -22.431 16.522 1.00 81.81 266 LEU A C 1
ATOM 2034 O O . LEU A 1 266 ? -13.784 -23.442 16.552 1.00 81.81 266 LEU A O 1
ATOM 2038 N N . ASN A 1 267 ? -13.998 -21.207 16.723 1.00 76.56 267 ASN A N 1
ATOM 2039 C CA . ASN A 1 267 ? -12.646 -20.964 17.217 1.00 76.56 267 ASN A CA 1
ATOM 2040 C C . ASN A 1 267 ? -12.578 -21.178 18.739 1.00 76.56 267 ASN A C 1
ATOM 2042 O O . ASN A 1 267 ? -13.548 -20.910 19.445 1.00 76.56 267 ASN A O 1
ATOM 2046 N N . ALA A 1 268 ? -11.402 -21.526 19.274 1.00 72.38 268 ALA A N 1
ATOM 2047 C CA . ALA A 1 268 ? -11.202 -21.805 20.707 1.00 72.38 268 ALA A CA 1
ATOM 2048 C C . ALA A 1 268 ? -11.588 -20.654 21.670 1.00 72.38 268 ALA A C 1
ATOM 2050 O O . ALA A 1 268 ? -11.756 -20.881 22.862 1.00 72.38 268 ALA A O 1
ATOM 2051 N N . SER A 1 269 ? -11.720 -19.421 21.167 1.00 73.25 269 SER A N 1
ATOM 2052 C CA . SER A 1 269 ? -12.070 -18.214 21.938 1.00 73.25 269 SER A CA 1
ATOM 2053 C C . SER A 1 269 ? -13.487 -17.684 21.636 1.00 73.25 269 SER A C 1
ATOM 2055 O O . SER A 1 269 ? -13.917 -16.674 22.193 1.00 73.25 269 SER A O 1
ATOM 2057 N N . GLN A 1 270 ? -14.226 -18.324 20.723 1.00 78.88 270 GLN A N 1
ATOM 2058 C CA . GLN A 1 270 ? -15.572 -17.891 20.341 1.00 78.88 270 GLN A CA 1
ATOM 2059 C C . GLN A 1 270 ? -16.633 -18.497 21.259 1.00 78.88 270 GLN A C 1
ATOM 2061 O O . GLN A 1 270 ? -16.678 -19.707 21.466 1.00 78.88 270 GLN A O 1
ATOM 2066 N N . LYS A 1 271 ? -17.530 -17.647 21.769 1.00 86.12 271 LYS A N 1
ATOM 2067 C CA . LYS A 1 271 ? -18.714 -18.087 22.515 1.00 86.12 271 LYS A CA 1
ATOM 2068 C C . LYS A 1 271 ? -19.834 -18.455 21.537 1.00 86.12 271 LYS A C 1
ATOM 2070 O O . LYS A 1 271 ? -19.783 -18.112 20.359 1.00 86.12 271 LYS A O 1
ATOM 2075 N N . VAL A 1 272 ? -20.878 -19.127 22.016 1.00 89.00 272 VAL A N 1
ATOM 2076 C CA . VAL A 1 272 ? -22.021 -19.542 21.176 1.00 89.00 272 VAL A CA 1
ATOM 2077 C C . VAL A 1 272 ? -23.303 -18.898 21.673 1.00 89.00 272 VAL A C 1
ATOM 2079 O O . VAL A 1 272 ? -23.614 -19.002 22.862 1.00 89.00 272 VAL A O 1
ATOM 2082 N N . LYS A 1 273 ? -24.045 -18.252 20.766 1.00 90.00 273 LYS A N 1
ATOM 2083 C CA . LYS A 1 273 ? -25.404 -17.771 21.027 1.00 90.00 273 LYS A CA 1
ATOM 2084 C C . LYS A 1 273 ? -26.390 -18.527 20.148 1.00 90.00 273 LYS A C 1
ATOM 2086 O O . LYS A 1 273 ? -26.326 -18.416 18.928 1.00 90.00 273 LYS A O 1
ATOM 2091 N N . LEU A 1 274 ? -27.341 -19.213 20.773 1.00 91.44 274 LEU A N 1
ATOM 2092 C CA . LEU A 1 274 ? -28.468 -19.803 20.062 1.00 91.44 274 LEU A CA 1
ATOM 2093 C C . LEU A 1 274 ? -29.497 -18.718 19.727 1.00 91.44 274 LEU A C 1
ATOM 2095 O O . LEU A 1 274 ? -29.990 -18.007 20.616 1.00 91.44 274 LEU A O 1
ATOM 2099 N N . SER A 1 275 ? -29.808 -18.592 18.444 1.00 89.62 275 SER A N 1
ATOM 2100 C CA . SER A 1 275 ? -30.824 -17.686 17.925 1.00 89.62 275 SER A CA 1
ATOM 2101 C C . SER A 1 275 ? -32.081 -18.452 17.496 1.00 89.62 275 SER A C 1
ATOM 2103 O O . SER A 1 275 ? -32.110 -19.678 17.428 1.00 89.62 275 SER A O 1
ATOM 2105 N N . GLY A 1 276 ? -33.187 -17.714 17.387 1.00 85.44 276 GLY A N 1
ATOM 2106 C CA . GLY A 1 276 ? -34.534 -18.265 17.250 1.00 85.44 276 GLY A CA 1
ATOM 2107 C C . GLY A 1 276 ? -34.957 -18.538 15.809 1.00 85.44 276 GLY A C 1
ATOM 2108 O O . GLY A 1 276 ? -36.124 -18.881 15.591 1.00 85.44 276 GLY A O 1
ATOM 2109 N N . ASP A 1 277 ? -34.069 -18.350 14.836 1.00 83.38 277 ASP A N 1
ATOM 2110 C CA . ASP A 1 277 ? -34.430 -18.354 13.424 1.00 83.38 277 ASP A CA 1
ATOM 2111 C C . ASP A 1 277 ? -34.436 -19.772 12.845 1.00 83.38 277 ASP A C 1
ATOM 2113 O O . ASP A 1 277 ? -33.568 -20.600 13.111 1.00 83.38 277 ASP A O 1
ATOM 2117 N N . GLY A 1 278 ? -35.463 -20.075 12.045 1.00 82.62 278 GLY A N 1
ATOM 2118 C CA . GLY A 1 278 ? -35.714 -21.418 11.510 1.00 82.62 278 GLY A CA 1
ATOM 2119 C C . GLY A 1 278 ? -36.803 -22.207 12.250 1.00 82.62 278 GLY A C 1
ATOM 2120 O O . GLY A 1 278 ? -37.409 -21.733 13.221 1.00 82.62 278 GLY A O 1
ATOM 2121 N N . ARG A 1 279 ? -37.094 -23.401 11.715 1.00 82.44 279 ARG A N 1
ATOM 2122 C CA . ARG A 1 279 ? -38.054 -24.376 12.259 1.00 82.44 279 ARG A CA 1
ATOM 2123 C C . ARG A 1 279 ? -37.285 -25.493 12.964 1.00 82.44 279 ARG A C 1
ATOM 2125 O O . ARG A 1 279 ? -36.271 -25.945 12.446 1.00 82.44 279 ARG A O 1
ATOM 2132 N N . VAL A 1 280 ? -37.784 -25.944 14.110 1.00 83.25 280 VAL A N 1
ATOM 2133 C CA . VAL A 1 280 ? -37.237 -27.101 14.831 1.00 83.25 280 VAL A CA 1
ATOM 2134 C C . VAL A 1 280 ? -37.857 -28.361 14.226 1.00 83.25 280 VAL A C 1
ATOM 2136 O O . VAL A 1 280 ? -39.078 -28.454 14.160 1.00 83.25 280 VAL A O 1
ATOM 2139 N N . LYS A 1 281 ? -37.035 -29.290 13.724 1.00 82.44 281 LYS A N 1
ATOM 2140 C CA . LYS A 1 281 ? -37.501 -30.553 13.111 1.00 82.44 281 LYS A CA 1
ATOM 2141 C C . LYS A 1 281 ? -37.162 -31.802 13.928 1.00 82.44 281 LYS A C 1
ATOM 2143 O O . LYS A 1 281 ? -37.724 -32.859 13.672 1.00 82.44 281 LYS A O 1
ATOM 2148 N N . ALA A 1 282 ? -36.262 -31.677 14.899 1.00 81.88 282 ALA A N 1
ATOM 2149 C CA . ALA A 1 282 ? -35.820 -32.757 15.772 1.00 81.88 282 ALA A CA 1
ATOM 2150 C C . ALA A 1 282 ? -35.593 -32.221 17.199 1.00 81.88 282 ALA A C 1
ATOM 2152 O O . ALA A 1 282 ? -35.323 -31.024 17.356 1.00 81.88 282 ALA A O 1
ATOM 2153 N N . PRO A 1 283 ? -35.684 -33.070 18.238 1.00 83.38 283 PRO A N 1
ATOM 2154 C CA . PRO A 1 283 ? -35.318 -32.684 19.594 1.00 83.38 283 PRO A CA 1
ATOM 2155 C C . PRO A 1 283 ? -33.790 -32.548 19.708 1.00 83.38 283 PRO A C 1
ATOM 2157 O O . PRO A 1 283 ? -33.039 -33.480 19.416 1.00 83.38 283 PRO A O 1
ATOM 2160 N N . TYR A 1 284 ? -33.325 -31.375 20.140 1.00 87.62 284 TYR A N 1
ATOM 2161 C CA . TYR A 1 284 ? -31.906 -31.086 20.377 1.00 87.62 284 TYR A CA 1
ATOM 2162 C C . TYR A 1 284 ? -31.634 -30.904 21.876 1.00 87.62 284 TYR A C 1
ATOM 2164 O O . TYR A 1 284 ? -32.471 -30.373 22.605 1.00 87.62 284 TYR A O 1
ATOM 2172 N N . SER A 1 285 ? -30.451 -31.302 22.338 1.00 88.69 285 SER A N 1
ATOM 2173 C CA . SER A 1 285 ? -29.935 -30.935 23.664 1.00 88.69 285 SER A CA 1
ATOM 2174 C C . SER A 1 285 ? -28.763 -29.979 23.464 1.00 88.69 285 SER A C 1
ATOM 2176 O O . SER A 1 285 ? -27.701 -30.394 23.009 1.00 88.69 285 SER A O 1
ATOM 2178 N N . VAL A 1 286 ? -28.969 -28.682 23.695 1.00 90.31 286 VAL A N 1
ATOM 2179 C CA . VAL A 1 286 ? -28.037 -27.625 23.270 1.00 90.31 286 VAL A CA 1
ATOM 2180 C C . VAL A 1 286 ? -27.350 -26.985 24.475 1.00 90.31 286 VAL A C 1
ATOM 2182 O O . VAL A 1 286 ? -28.019 -26.406 25.330 1.00 90.31 286 VAL A O 1
ATOM 2185 N N . GLN A 1 287 ? -26.015 -27.022 24.507 1.00 91.00 287 GLN A N 1
ATOM 2186 C CA . GLN A 1 287 ? -25.208 -26.321 25.508 1.00 91.00 287 GLN A CA 1
ATOM 2187 C C . GLN A 1 287 ? -24.570 -25.065 24.901 1.00 91.00 287 GLN A C 1
ATOM 2189 O O . GLN A 1 287 ? -23.708 -25.154 24.023 1.00 91.00 287 GLN A O 1
ATOM 2194 N N . VAL A 1 288 ? -24.994 -23.881 25.347 1.00 90.94 288 VAL A N 1
ATOM 2195 C CA . VAL A 1 288 ? -24.572 -22.589 24.771 1.00 90.94 288 VAL A CA 1
ATOM 2196 C C . VAL A 1 288 ? -24.315 -21.545 25.845 1.00 90.94 288 VAL A C 1
ATOM 2198 O O . VAL A 1 288 ? -24.828 -21.636 26.949 1.00 90.94 288 VAL A O 1
ATOM 2201 N N . HIS A 1 289 ? -23.561 -20.501 25.509 1.00 88.81 289 HIS A N 1
ATOM 2202 C CA . HIS A 1 289 ? -23.265 -19.423 26.455 1.00 88.81 289 HIS A CA 1
ATOM 2203 C C . HIS A 1 289 ? -24.421 -18.416 26.569 1.00 88.81 289 HIS A C 1
ATOM 2205 O O . HIS A 1 289 ? -24.610 -17.753 27.584 1.00 88.81 289 HIS A O 1
ATOM 2211 N N . LYS A 1 290 ? -25.222 -18.278 25.504 1.00 87.88 290 LYS A N 1
ATOM 2212 C CA . LYS A 1 290 ? -26.412 -17.421 25.487 1.00 87.88 290 LYS A CA 1
ATOM 2213 C C . LYS A 1 290 ? -27.490 -18.031 24.597 1.00 87.88 290 LYS A C 1
ATOM 2215 O O . LYS A 1 290 ? -27.189 -18.627 23.571 1.00 87.88 290 LYS A O 1
ATOM 2220 N N . ALA A 1 291 ? -28.757 -17.842 24.945 1.00 90.19 291 ALA A N 1
ATOM 2221 C CA . ALA A 1 291 ? -29.886 -18.262 24.114 1.00 90.19 291 ALA A CA 1
ATOM 2222 C C . ALA A 1 291 ? -30.949 -17.161 24.083 1.00 90.19 291 ALA A C 1
ATOM 2224 O O . ALA A 1 291 ? -31.192 -16.511 25.102 1.00 90.19 291 ALA A O 1
ATOM 2225 N N . SER A 1 292 ? -31.566 -16.928 22.922 1.00 90.19 292 SER A N 1
ATOM 2226 C CA . SER A 1 292 ? -32.696 -15.999 22.810 1.00 90.19 292 SER A CA 1
ATOM 2227 C C . SER A 1 292 ? -33.954 -16.581 23.469 1.00 90.19 292 SER A C 1
ATOM 2229 O O . SER A 1 292 ? -34.150 -17.796 23.494 1.00 90.19 292 SER A O 1
ATOM 2231 N N . ALA A 1 293 ? -34.838 -15.718 23.981 1.00 88.38 293 ALA A N 1
ATOM 2232 C CA . ALA A 1 293 ? -36.107 -16.153 24.576 1.00 88.38 293 ALA A CA 1
ATOM 2233 C C . ALA A 1 293 ? -36.987 -16.922 23.571 1.00 88.38 293 ALA A C 1
ATOM 2235 O O . ALA A 1 293 ? -37.660 -17.882 23.936 1.00 88.38 293 ALA A O 1
ATOM 2236 N N . ILE A 1 294 ? -36.932 -16.532 22.292 1.00 89.56 294 ILE A N 1
ATOM 2237 C CA . ILE A 1 294 ? -37.638 -17.203 21.193 1.00 89.56 294 ILE A CA 1
ATOM 2238 C C . ILE A 1 294 ? -37.074 -18.609 20.971 1.00 89.56 294 ILE A C 1
ATOM 2240 O O . ILE A 1 294 ? -37.843 -19.557 20.835 1.00 89.56 294 ILE A O 1
ATOM 2244 N N . ALA A 1 295 ? -35.744 -18.756 20.962 1.00 87.69 295 ALA A N 1
ATOM 2245 C CA . ALA A 1 295 ? -35.101 -20.055 20.801 1.00 87.69 295 ALA A CA 1
ATOM 2246 C C . ALA A 1 295 ? -35.464 -21.002 21.947 1.00 87.69 295 ALA A C 1
ATOM 2248 O O . ALA A 1 295 ? -35.827 -22.141 21.679 1.00 87.69 295 ALA A O 1
ATOM 2249 N N . ARG A 1 296 ? -35.449 -20.520 23.199 1.00 88.62 296 ARG A N 1
ATOM 2250 C CA . ARG A 1 296 ? -35.846 -21.322 24.370 1.00 88.62 296 ARG A CA 1
ATOM 2251 C C . ARG A 1 296 ? -37.262 -21.867 24.240 1.00 88.62 296 ARG A C 1
ATOM 2253 O O . ARG A 1 296 ? -37.444 -23.077 24.261 1.00 88.62 296 ARG A O 1
ATOM 2260 N N . ARG A 1 297 ? -38.230 -20.988 23.970 1.00 88.12 297 ARG A N 1
ATOM 2261 C CA . ARG A 1 297 ? -39.641 -21.373 23.805 1.00 88.12 297 ARG A CA 1
ATOM 2262 C C . ARG A 1 297 ? -39.846 -22.405 22.694 1.00 88.12 297 ARG A C 1
ATOM 2264 O O . ARG A 1 297 ? -40.580 -23.364 22.891 1.00 88.12 297 ARG A O 1
ATOM 2271 N N . LYS A 1 298 ? -39.192 -22.227 21.537 1.00 88.44 298 LYS A N 1
ATOM 2272 C CA . LYS A 1 298 ? -39.300 -23.155 20.394 1.00 88.44 298 LYS A CA 1
ATOM 2273 C C . LYS A 1 298 ? -38.687 -24.526 20.675 1.00 88.44 298 LYS A C 1
ATOM 2275 O O . LYS A 1 298 ? -39.179 -25.532 20.175 1.00 88.44 298 LYS A O 1
ATOM 2280 N N . LEU A 1 299 ? -37.583 -24.555 21.413 1.00 87.38 299 LEU A N 1
ATOM 2281 C CA . LEU A 1 299 ? -36.860 -25.786 21.714 1.00 87.38 299 LEU A CA 1
ATOM 2282 C C . LEU A 1 299 ? -37.598 -26.587 22.801 1.00 87.38 299 LEU A C 1
ATOM 2284 O O . LEU A 1 299 ? -37.770 -27.795 22.655 1.00 87.38 299 LEU A O 1
ATOM 2288 N N . GLU A 1 300 ? -38.133 -25.897 23.812 1.00 86.25 300 GLU A N 1
ATOM 2289 C CA . GLU A 1 300 ? -38.982 -26.474 24.863 1.00 86.25 300 GLU A CA 1
ATOM 2290 C C . GLU A 1 300 ? -40.300 -27.026 24.303 1.00 86.25 300 GLU A C 1
ATOM 2292 O O . GLU A 1 300 ? -40.684 -28.143 24.639 1.00 86.25 300 GLU A O 1
ATOM 2297 N N . SER A 1 301 ? -40.961 -26.310 23.381 1.00 86.19 301 SER A N 1
ATOM 2298 C CA . SER A 1 301 ? -42.214 -26.779 22.768 1.00 86.19 301 SER A CA 1
ATOM 2299 C C . SER A 1 301 ? -42.052 -28.060 21.941 1.00 86.19 301 SER A C 1
ATOM 2301 O O . SER A 1 301 ? -43.021 -28.780 21.730 1.00 86.19 301 SER A O 1
ATOM 2303 N N . PHE A 1 302 ? -40.839 -28.333 21.452 1.00 83.00 302 PHE A N 1
ATOM 2304 C CA . PHE A 1 302 ? -40.488 -29.535 20.685 1.00 83.00 302 PHE A CA 1
ATOM 2305 C C . PHE A 1 302 ? -39.815 -30.625 21.544 1.00 83.00 302 PHE A C 1
ATOM 2307 O O . PHE A 1 302 ? -39.375 -31.641 21.007 1.00 83.00 302 PHE A O 1
ATOM 2314 N N . GLY A 1 303 ? -39.722 -30.424 22.866 1.00 81.25 303 GLY A N 1
ATOM 2315 C CA . GLY A 1 303 ? -39.200 -31.409 23.820 1.00 81.25 303 GLY A CA 1
ATOM 2316 C C . GLY A 1 303 ? -37.673 -31.488 23.932 1.00 81.25 303 GLY A C 1
ATOM 2317 O O . GLY A 1 303 ? -37.156 -32.467 24.469 1.00 81.25 303 GLY A O 1
ATOM 2318 N N . GLY A 1 304 ? -36.928 -30.499 23.433 1.00 82.62 304 GLY A N 1
ATOM 2319 C CA . GLY A 1 304 ? -35.477 -30.436 23.627 1.00 82.62 304 GLY A CA 1
ATOM 2320 C C . GLY A 1 304 ? -35.070 -29.661 24.891 1.00 82.62 304 GLY A C 1
ATOM 2321 O O . GLY A 1 304 ? -35.890 -29.006 25.535 1.00 82.62 304 GLY A O 1
ATOM 2322 N N . LYS A 1 305 ? -33.785 -29.730 25.257 1.00 85.94 305 LYS A N 1
ATOM 2323 C CA . LYS A 1 305 ? -33.231 -29.106 26.475 1.00 85.94 305 LYS A CA 1
ATOM 2324 C C . LYS A 1 305 ? -32.145 -28.091 26.130 1.00 85.94 305 LYS A C 1
ATOM 2326 O O . LYS A 1 305 ? -31.366 -28.304 25.205 1.00 85.94 305 LYS A O 1
ATOM 2331 N N . ILE A 1 306 ? -32.070 -27.001 26.893 1.00 88.25 306 ILE A N 1
ATOM 2332 C CA . ILE A 1 306 ? -30.996 -26.004 26.781 1.00 88.25 306 ILE A CA 1
ATOM 2333 C C . ILE A 1 306 ? -30.279 -25.896 28.121 1.00 88.25 306 ILE A C 1
ATOM 2335 O O . ILE A 1 306 ? -30.918 -25.631 29.137 1.00 88.25 306 ILE A O 1
ATOM 2339 N N . THR A 1 307 ? -28.955 -26.036 28.114 1.00 89.19 307 THR A N 1
ATOM 2340 C CA . THR A 1 307 ? -28.106 -25.715 29.267 1.00 89.19 307 THR A CA 1
ATOM 2341 C C . THR A 1 307 ? -27.225 -24.513 28.945 1.00 89.19 307 THR A C 1
ATOM 2343 O O . THR A 1 307 ? -26.693 -24.378 27.840 1.00 89.19 307 THR A O 1
ATOM 2346 N N . LEU A 1 308 ? -27.118 -23.590 29.902 1.00 87.56 308 LEU A N 1
ATOM 2347 C CA . LEU A 1 308 ? -26.257 -22.418 29.775 1.00 87.56 308 LEU A CA 1
ATOM 2348 C C . LEU A 1 308 ? -24.901 -22.712 30.409 1.00 87.56 308 LEU A C 1
ATOM 2350 O O . LEU A 1 308 ? -24.852 -23.235 31.518 1.00 87.56 308 LEU A O 1
ATOM 2354 N N . ILE A 1 309 ? -23.833 -22.383 29.689 1.00 85.44 309 ILE A N 1
ATOM 2355 C CA . ILE A 1 309 ? -22.447 -22.461 30.166 1.00 85.44 309 ILE A CA 1
ATOM 2356 C C . ILE A 1 309 ? -21.930 -21.024 30.346 1.00 85.44 309 ILE A C 1
ATOM 2358 O O . ILE A 1 309 ? -22.221 -20.173 29.504 1.00 85.44 309 ILE A O 1
ATOM 2362 N N . ASP A 1 310 ? -21.176 -20.753 31.410 1.00 67.25 310 ASP A N 1
ATOM 2363 C CA . ASP A 1 310 ? -20.593 -19.427 31.693 1.00 67.25 310 ASP A CA 1
ATOM 2364 C C . ASP A 1 310 ? -19.400 -19.056 30.772 1.00 67.25 310 ASP A C 1
ATOM 2366 O O . ASP A 1 310 ? -18.543 -19.930 30.514 1.00 67.25 310 ASP A O 1
#

Sequence (310 aa):
MSILSNLKPNEGSVKNRKRLGRGRASGQGSTSGKGCKGQKQRTGGKIRPGFEGGQMPLQRRVPKRGFNNNFRKEYCLLTLEELTRIMPEGGKVNLEVLRENGYAGNDATMLKVLGTKEISGKYEITADKVTEAAWKIIEEKGGSVNLVSSTNEYATVTLGQITRKFPKKGDSAVDVTFDAMKSAGLVPEGKTKVAVVAVGKLNGKYNISVHKISREARKALEMKDGKVTVIDPVNNYRIVDFRDLEKWFPKGGEVTVAALTKMGILNASQKVKLSGDGRVKAPYSVQVHKASAIARRKLESFGGKITLID

Foldseek 3Di:
DPDVVPDDDDPPPDDDDQDACDDVVSVRNPQNPQDDDDQSSDDVSDDPPQDDPPPDGPVRVDDDDDDDDPPDDDALEAELVNVCVQCVAEEEADLVVCVVSVNDDPPHDFHEYDYQDAHNYQYAYEGQYYDPNRVVRNVVRPHHYHHPPPPPLAQEAELQNCCVLPPDPDQDAAEAEPVNCVVSVSDDPPHDFHEYEHDDAHPAAYAYEGQYYDPNRVVRNVVRVHHYHHPDPPQQADEDELVNCCVVPVAAEEADPVVCVVVVNDDPPGFHEYEQDDAHDYQYAYEGQYYDPNNVVRNVVRPHHYHHDD

pLDDT: mean 86.5, std 7.98, range [50.44, 96.38]